Protein 9DOC (pdb70)

Organism: Homo sapiens (NCBI:txid9606)

Solvent-accessible surface area: 12703 Å² total; per-residue (Å²): 177,193,128,108,97,33,172,5,41,74,104,1,102,53,10,0,24,20,4,51,121,105,26,0,29,80,0,3,82,42,0,52,129,85,66,105,34,45,120,26,98,76,85,20,5,92,30,59,0,113,34,1,51,153,37,74,56,96,44,0,116,163,103,12,116,153,2,0,66,54,0,48,71,6,2,59,70,0,52,87,65,107,50,101,70,13,1,0,0,0,0,0,0,33,0,39,70,0,40,150,28,17,89,66,0,10,61,9,0,46,84,0,6,95,46,3,40,4,116,28,7,80,0,0,0,0,4,0,5,57,131,22,59,56,48,8,84,36,19,34,71,146,52,123,16,60,112,2,22,101,44,0,131,135,24,86,30,96,35,80,11,72,0,31,65,0,0,59,33,0,6,102,25,0,110,114,42,36,6,134,143,26,42,4,3,0,0,0,0,0,2,2,85,24,91,73,120,7,34,48,101,0,34,137,24,0,109,77,0,72,76,33,43,5,10,0,0,0,0,1,0,79,125,51,78,78,59,11,0,64,118,0,1,58,40,58,123,22,15,30,54,13,90,30,36,161,102,6,21,72,26,0,23,85,32,0,32,89,72,118

Structure (mmCIF, N/CA/C/O backbone):
data_9DOC
#
_entry.id   9DOC
#
_cell.length_a   101.428
_cell.length_b   101.428
_cell.length_c   49.239
_cell.angle_alpha   90.000
_cell.angle_beta   90.000
_cell.angle_gamma   120.000
#
_symmetry.space_group_name_H-M   'P 65'
#
loop_
_entity.id
_entity.type
_entity.pdbx_description
1 polymer 'Transcription factor ETV6,Capillary morphogenesis gene 2 protein'
2 non-polymer GLYCEROL
3 non-polymer 'PHOSPHATE ION'
4 non-polymer 'MAGNESIUM ION'
5 non-polymer 'SODIUM ION'
6 water water
#
loop_
_atom_site.group_PDB
_atom_site.id
_atom_site.type_symbol
_atom_site.label_atom_id
_atom_site.label_alt_id
_atom_site.label_comp_id
_atom_site.label_asym_id
_atom_site.label_entity_id
_atom_site.label_seq_id
_atom_site.pdbx_PDB_ins_code
_atom_site.Cartn_x
_atom_site.Cartn_y
_atom_site.Cartn_z
_atom_site.occupancy
_atom_site.B_iso_or_equiv
_atom_site.auth_seq_id
_atom_site.auth_comp_id
_atom_site.auth_asym_id
_atom_site.auth_atom_id
_atom_site.pdbx_PDB_model_num
ATOM 1 N N . HIS A 1 9 ? 5.52800 -17.94100 -2.74600 1.000 71.80039 9 HIS A N 1
ATOM 2 C CA . HIS A 1 9 ? 5.46500 -19.39000 -2.87500 1.000 74.04628 9 HIS A CA 1
ATOM 3 C C . HIS A 1 9 ? 6.84900 -20.00300 -3.01500 1.000 75.84735 9 HIS A C 1
ATOM 4 O O . HIS A 1 9 ? 7.76300 -19.36000 -3.52700 1.000 77.52492 9 HIS A O 1
ATOM 11 N N . HIS A 1 10 ? 7.00400 -21.24300 -2.56600 1.000 73.07070 10 HIS A N 1
ATOM 12 C CA . HIS A 1 10 ? 8.28700 -21.93000 -2.64300 1.000 71.20844 10 HIS A CA 1
ATOM 13 C C . HIS A 1 10 ? 8.14900 -23.24900 -3.39400 1.000 57.45218 10 HIS A C 1
ATOM 14 O O . HIS A 1 10 ? 8.70000 -24.27700 -2.99100 1.000 51.83894 10 HIS A O 1
ATOM 26 N N . HIS A 1 11 ? 7.40900 -23.22800 -4.50200 1.000 43.70648 11 HIS A N 1
ATOM 27 C CA . HIS A 1 11 ? 7.16200 -24.44800 -5.28100 1.000 40.23434 11 HIS A CA 1
ATOM 28 C C . HIS A 1 11 ? 7.76900 -24.38900 -6.67500 1.000 39.03918 11 HIS A C 1
ATOM 29 O O . HIS A 1 11 ? 7.39700 -25.17500 -7.54200 1.000 34.12458 11 HIS A O 1
ATOM 38 N N . HIS A 1 12 ? 8.69800 -23.46800 -6.89500 1.000 32.58231 12 HIS A N 1
ATOM 39 C CA . HIS A 1 12 ? 9.34200 -23.32300 -8.19100 1.000 31.23588 12 HIS A CA 1
ATOM 40 C C . HIS A 1 12 ? 10.57000 -24.22000 -8.26900 1.000 31.48597 12 HIS A C 1
ATOM 41 O O . HIS A 1 12 ? 11.31300 -24.36600 -7.29400 1.000 34.82446 12 HIS A O 1
ATOM 50 N N . SER A 1 13 ? 10.77500 -24.82700 -9.44700 1.000 29.67620 13 SER A N 1
ATOM 51 C CA . SER A 1 13 ? 11.90000 -25.73500 -9.69200 1.000 31.63474 13 SER A CA 1
ATOM 52 C C . SER A 1 13 ? 12.42700 -25.42400 -11.09400 1.000 29.09738 13 SER A C 1
ATOM 53 O O . SER A 1 13 ? 12.05700 -26.06700 -12.08000 1.000 34.23605 13 SER A O 1
ATOM 61 N N . ILE A 1 14 ? 13.29400 -24.42100 -11.18000 1.000 28.02882 14 ILE A N 1
ATOM 62 C CA . ILE A 1 14 ? 13.89200 -23.99800 -12.44000 1.000 27.08953 14 ILE A CA 1
ATOM 63 C C . ILE A 1 14 ? 15.32700 -24.50600 -12.46100 1.000 31.67589 14 ILE A C 1
ATOM 64 O O . ILE A 1 14 ? 16.19700 -23.96800 -11.76700 1.000 32.00431 14 ILE A O 1
ATOM 80 N N . ARG A 1 15 ? 15.58000 -25.54200 -13.25700 1.000 28.59378 15 ARG A N 1
ATOM 81 C CA . ARG A 1 15 ? 16.92200 -26.08300 -13.44400 1.000 26.18014 15 ARG A CA 1
ATOM 82 C C . ARG A 1 15 ? 17.27700 -25.98300 -14.92000 1.000 25.50410 15 ARG A C 1
ATOM 83 O O . ARG A 1 15 ? 16.76000 -26.74600 -15.74300 1.000 25.65745 15 ARG A O 1
ATOM 104 N N . LEU A 1 16 ? 18.17100 -25.06300 -15.24900 1.000 21.87770 16 LEU A N 1
ATOM 105 C CA . LEU A 1 16 ? 18.56400 -24.86700 -16.62800 1.000 18.78661 16 LEU A CA 1
ATOM 106 C C . LEU A 1 16 ? 19.56000 -25.93300 -17.05600 1.000 22.00575 16 LEU A C 1
ATOM 107 O O . LEU A 1 16 ? 20.21900 -26.54900 -16.22000 1.000 21.99627 16 LEU A O 1
ATOM 123 N N . PRO A 1 17 ? 19.69800 -26.15400 -18.36100 1.000 20.07518 17 PRO A N 1
ATOM 124 C CA . PRO A 1 17 ? 20.81700 -26.96800 -18.84800 1.000 23.36017 17 PRO A CA 1
ATOM 125 C C . PRO A 1 17 ? 22.12400 -26.44700 -18.27100 1.000 22.50069 17 PRO A C 1
ATOM 126 O O . PRO A 1 17 ? 22.30800 -25.24100 -18.09500 1.000 20.40581 17 PRO A O 1
ATOM 137 N N . ALA A 1 18 ? 23.03900 -27.37000 -17.97200 1.000 23.13140 18 ALA A N 1
ATOM 138 C CA . ALA A 1 18 ? 24.24400 -27.00100 -17.23800 1.000 25.00085 18 ALA A CA 1
ATOM 139 C C . ALA A 1 18 ? 24.98200 -25.85100 -17.90900 1.000 26.17575 18 ALA A C 1
ATOM 140 O O . ALA A 1 18 ? 25.47200 -24.94000 -17.23100 1.000 27.26794 18 ALA A O 1
ATOM 147 N N . HIS A 1 19 ? 25.05500 -25.85400 -19.24000 1.000 22.41672 19 HIS A N 1
ATOM 148 C CA . HIS A 1 19 ? 25.83900 -24.83400 -19.92700 1.000 22.66361 19 HIS A CA 1
ATOM 149 C C . HIS A 1 19 ? 25.15600 -23.47400 -19.95800 1.000 22.63027 19 HIS A C 1
ATOM 150 O O . HIS A 1 19 ? 25.76900 -22.50600 -20.42100 1.000 23.48051 19 HIS A O 1
ATOM 164 N N . LEU A 1 20 ? 23.92000 -23.37100 -19.47300 1.000 19.98857 20 LEU A N 1
ATOM 165 C CA . LEU A 1 20 ? 23.21200 -22.09900 -19.41000 1.000 19.64598 20 LEU A CA 1
ATOM 166 C C . LEU A 1 20 ? 23.09500 -21.56200 -17.98800 1.000 20.74966 20 LEU A C 1
ATOM 167 O O . LEU A 1 20 ? 22.37500 -20.58400 -17.76400 1.000 19.79697 20 LEU A O 1
ATOM 183 N N . ARG A 1 21 ? 23.79700 -22.15700 -17.02600 1.000 21.63806 21 ARG A N 1
ATOM 184 C CA . ARG A 1 21 ? 23.66300 -21.75100 -15.63200 1.000 24.72690 21 ARG A CA 1
ATOM 185 C C . ARG A 1 21 ? 24.52200 -20.55000 -15.26300 1.000 25.05091 21 ARG A C 1
ATOM 186 O O . ARG A 1 21 ? 24.38000 -20.02900 -14.15200 1.000 29.97950 21 ARG A O 1
ATOM 207 N N A LEU A 1 22 ? 25.35800 -20.08800 -16.18400 0.495 21.68488 22 LEU A N 1
ATOM 208 N N B LEU A 1 22 ? 25.36700 -20.09400 -16.17900 0.505 21.71418 22 LEU A N 1
ATOM 209 C CA A LEU A 1 22 ? 26.12900 -18.88000 -15.92600 0.495 22.83389 22 LEU A CA 1
ATOM 210 C CA B LEU A 1 22 ? 26.12600 -18.87300 -15.92700 0.505 22.83713 22 LEU A CA 1
ATOM 211 C C A LEU A 1 22 ? 25.18600 -17.68800 -15.89400 0.495 20.09968 22 LEU A C 1
ATOM 212 C C B LEU A 1 22 ? 25.17600 -17.68700 -15.88300 0.505 20.21902 22 LEU A C 1
ATOM 213 O O A LEU A 1 22 ? 24.13400 -17.70900 -16.53000 0.495 19.71177 22 LEU A O 1
ATOM 214 O O B LEU A 1 22 ? 24.11200 -17.71500 -16.49600 0.505 19.59167 22 LEU A O 1
ATOM 227 N N . GLN A 1 23 ? 25.58100 -16.62700 -15.20300 1.000 19.14314 23 GLN A N 1
ATOM 228 C CA . GLN A 1 23 ? 24.71800 -15.46400 -15.08400 1.000 18.31581 23 GLN A CA 1
ATOM 229 C C . GLN A 1 23 ? 24.38600 -14.93800 -16.47800 1.000 17.39444 23 GLN A C 1
ATOM 230 O O . GLN A 1 23 ? 25.26000 -14.90400 -17.35300 1.000 17.44213 23 GLN A O 1
ATOM 244 N N . PRO A 1 24 ? 23.13600 -14.53700 -16.72900 1.000 16.66056 24 PRO A N 1
ATOM 245 C CA . PRO A 1 24 ? 22.75200 -14.16600 -18.10100 1.000 15.80985 24 PRO A CA 1
ATOM 246 C C . PRO A 1 24 ? 23.56900 -13.05100 -18.73500 1.000 15.39239 24 PRO A C 1
ATOM 247 O O . PRO A 1 24 ? 23.59700 -12.97900 -19.96900 1.000 15.67672 24 PRO A O 1
ATOM 258 N N . ILE A 1 25 ? 24.22900 -12.18200 -17.96300 1.000 16.56417 25 ILE A N 1
ATOM 259 C CA . ILE A 1 25 ? 25.06500 -11.16200 -18.59100 1.000 17.79879 25 ILE A CA 1
ATOM 260 C C . ILE A 1 25 ? 26.15500 -11.79000 -19.44900 1.000 17.90459 25 ILE A C 1
ATOM 261 O O . ILE A 1 25 ? 26.67900 -11.13700 -20.35800 1.000 19.21526 25 ILE A O 1
ATOM 268 N N . TYR A 1 26 ? 26.52400 -13.04100 -19.17500 1.000 17.38992 26 TYR A N 1
ATOM 269 C CA . TYR A 1 26 ? 27.54900 -13.73200 -19.94400 1.000 17.54933 26 TYR A CA 1
ATOM 270 C C . TYR A 1 26 ? 26.98300 -14.52700 -21.11500 1.000 18.39731 26 TYR A C 1
ATOM 271 O O . TYR A 1 26 ? 27.76300 -15.08700 -21.89100 1.000 19.38273 26 TYR A O 1
ATOM 289 N N . TRP A 1 27 ? 25.66100 -14.58000 -21.27400 1.000 16.02606 27 TRP A N 1
ATOM 290 C CA . TRP A 1 27 ? 25.07000 -15.36900 -22.34500 1.000 15.44787 27 TRP A CA 1
ATOM 291 C C . TRP A 1 27 ? 25.38200 -14.75800 -23.70500 1.000 15.86055 27 TRP A C 1
ATOM 292 O O . TRP A 1 27 ? 25.19800 -13.55500 -23.91500 1.000 15.43060 27 TRP A O 1
ATOM 313 N N . SER A 1 28 ? 25.81400 -15.59600 -24.64000 1.000 16.10185 28 SER A N 1
ATOM 314 C CA . SER A 1 28 ? 25.90900 -15.20100 -26.03200 1.000 16.44704 28 SER A CA 1
ATOM 315 C C . SER A 1 28 ? 24.51700 -15.16200 -26.66200 1.000 16.23437 28 SER A C 1
ATOM 316 O O . SER A 1 28 ? 23.51700 -15.58200 -26.07100 1.000 15.28014 28 SER A O 1
ATOM 324 N N . ARG A 1 29 ? 24.46500 -14.66900 -27.90000 1.000 16.52585 29 ARG A N 1
ATOM 325 C CA . ARG A 1 29 ? 23.21500 -14.70100 -28.65000 1.000 16.56863 29 ARG A CA 1
ATOM 326 C C . ARG A 1 29 ? 22.73700 -16.13400 -28.85300 1.000 15.88165 29 ARG A C 1
ATOM 327 O O . ARG A 1 29 ? 21.53400 -16.41300 -28.76800 1.000 16.12868 29 ARG A O 1
ATOM 348 N N . ASP A 1 30 ? 23.66400 -17.06300 -29.10400 1.000 16.44012 30 ASP A N 1
ATOM 349 C CA . ASP A 1 30 ? 23.28400 -18.46700 -29.23100 1.000 17.03020 30 ASP A CA 1
ATOM 350 C C . ASP A 1 30 ? 22.75400 -19.01600 -27.91100 1.000 16.60572 30 ASP A C 1
ATOM 351 O O . ASP A 1 30 ? 21.80100 -19.80500 -27.90200 1.000 17.35833 30 ASP A O 1
ATOM 360 N N . ASP A 1 31 ? 23.35400 -18.61100 -26.78600 1.000 16.53404 31 ASP A N 1
ATOM 361 C CA . ASP A 1 31 ? 22.84600 -19.04200 -25.48800 1.000 15.89754 31 ASP A CA 1
ATOM 362 C C . ASP A 1 31 ? 21.41000 -18.57700 -25.28000 1.000 15.57047 31 ASP A C 1
ATOM 363 O O . ASP A 1 31 ? 20.57800 -19.32100 -24.74900 1.000 15.43082 31 ASP A O 1
ATOM 372 N N . VAL A 1 32 ? 21.10800 -17.33300 -25.66400 1.000 14.30956 32 VAL A N 1
ATOM 373 C CA . VAL A 1 32 ? 19.74400 -16.82500 -25.53800 1.000 14.78995 32 VAL A CA 1
ATOM 374 C C . VAL A 1 32 ? 18.78000 -17.70000 -26.33000 1.000 13.31136 32 VAL A C 1
ATOM 375 O O . VAL A 1 32 ? 17.70100 -18.06100 -25.84800 1.000 14.77867 32 VAL A O 1
ATOM 388 N N . ALA A 1 33 ? 19.15300 -18.04500 -27.56300 1.000 14.82502 33 ALA A N 1
ATOM 389 C CA . ALA A 1 33 ? 18.29600 -18.88500 -28.39500 1.000 16.64747 33 ALA A CA 1
ATOM 390 C C . ALA A 1 33 ? 18.09500 -20.26600 -27.78000 1.000 15.69701 33 ALA A C 1
ATOM 391 O O . ALA A 1 33 ? 16.99400 -20.82800 -27.84300 1.000 16.50896 33 ALA A O 1
ATOM 398 N N A GLN A 1 34 ? 19.15000 -20.83200 -27.18800 0.491 16.42195 34 GLN A N 1
ATOM 399 N N B GLN A 1 34 ? 19.14300 -20.81800 -27.17700 0.509 16.51123 34 GLN A N 1
ATOM 400 C CA A GLN A 1 34 ? 19.02800 -22.14000 -26.55300 0.491 16.50073 34 GLN A CA 1
ATOM 401 C CA B GLN A 1 34 ? 19.02700 -22.12700 -26.54300 0.509 16.54016 34 GLN A CA 1
ATOM 402 C C A GLN A 1 34 ? 18.16200 -22.06500 -25.30300 0.491 16.09880 34 GLN A C 1
ATOM 403 C C B GLN A 1 34 ? 18.12800 -22.03800 -25.32500 0.509 16.09655 34 GLN A C 1
ATOM 404 O O A GLN A 1 34 ? 17.41900 -23.00500 -24.99500 0.491 16.80442 34 GLN A O 1
ATOM 405 O O B GLN A 1 34 ? 17.44400 -23.00100 -24.99100 0.509 16.81220 34 GLN A O 1
ATOM 420 N N . TRP A 1 35 ? 18.25700 -20.96000 -24.56300 1.000 14.61366 35 TRP A N 1
ATOM 421 C CA . TRP A 1 35 ? 17.37800 -20.75500 -23.41900 1.000 14.77037 35 TRP A CA 1
ATOM 422 C C . TRP A 1 35 ? 15.91900 -20.77000 -23.85100 1.000 14.99877 35 TRP A C 1
ATOM 423 O O . TRP A 1 35 ? 15.07600 -21.40200 -23.20000 1.000 15.23511 35 TRP A O 1
ATOM 444 N N . LEU A 1 36 ? 15.60500 -20.09600 -24.96200 1.000 15.18479 36 LEU A N 1
ATOM 445 C CA . LEU A 1 36 ? 14.23500 -20.08500 -25.46500 1.000 15.75907 36 LEU A CA 1
ATOM 446 C C . LEU A 1 36 ? 13.76200 -21.48900 -25.81700 1.000 16.99605 36 LEU A C 1
ATOM 447 O O . LEU A 1 36 ? 12.63100 -21.87500 -25.49100 1.000 17.17107 36 LEU A O 1
ATOM 463 N N . LYS A 1 37 ? 14.60200 -22.26000 -26.51200 1.000 17.47186 37 LYS A N 1
ATOM 464 C CA A LYS A 1 37 ? 14.22000 -23.62200 -26.87400 0.491 19.50034 37 LYS A CA 1
ATOM 465 C CA B LYS A 1 37 ? 14.22000 -23.62100 -26.87400 0.509 19.50518 37 LYS A CA 1
ATOM 466 C C . LYS A 1 37 ? 13.96800 -24.46500 -25.63200 1.000 18.79918 37 LYS A C 1
ATOM 467 O O . LYS A 1 37 ? 12.99500 -25.22600 -25.57400 1.000 18.92890 37 LYS A O 1
ATOM 474 N N . TRP A 1 38 ? 14.84000 -24.34900 -24.63200 1.000 17.13514 38 TRP A N 1
ATOM 475 C CA . TRP A 1 38 ? 14.63300 -25.07100 -23.38400 1.000 17.07343 38 TRP A CA 1
ATOM 476 C C . TRP A 1 38 ? 13.32300 -24.65600 -22.72600 1.000 16.02337 38 TRP A C 1
ATOM 477 O O . TRP A 1 38 ? 12.54900 -25.50700 -22.27000 1.000 17.16855 38 TRP A O 1
ATOM 498 N N . ALA A 1 39 ? 13.05100 -23.35100 -22.68500 1.000 16.38611 39 ALA A N 1
ATOM 499 C CA . ALA A 1 39 ? 11.85000 -22.86000 -22.01900 1.000 15.37626 39 ALA A CA 1
ATOM 500 C C . ALA A 1 39 ? 10.58600 -23.34300 -22.71600 1.000 15.94875 39 ALA A C 1
ATOM 501 O O . ALA A 1 39 ? 9.60400 -23.70000 -22.05600 1.000 15.56161 39 ALA A O 1
ATOM 508 N N . GLU A 1 40 ? 10.58500 -23.34600 -24.05000 1.000 16.25038 40 GLU A N 1
ATOM 509 C CA . GLU A 1 40 ? 9.41100 -23.80600 -24.78400 1.000 17.75146 40 GLU A CA 1
ATOM 510 C C . GLU A 1 40 ? 9.03200 -25.22100 -24.36600 1.000 18.57922 40 GLU A C 1
ATOM 511 O O . GLU A 1 40 ? 7.85100 -25.52100 -24.14900 1.000 18.68237 40 GLU A O 1
ATOM 523 N N . ASN A 1 41 ? 10.02200 -26.10600 -24.25000 1.000 18.99372 41 ASN A N 1
ATOM 524 C CA . ASN A 1 41 ? 9.74400 -27.48700 -23.87200 1.000 19.65724 41 ASN A CA 1
ATOM 525 C C . ASN A 1 41 ? 9.41700 -27.60000 -22.38800 1.000 19.60042 41 ASN A C 1
ATOM 526 O O . ASN A 1 41 ? 8.48900 -28.32100 -22.00400 1.000 22.54886 41 ASN A O 1
ATOM 537 N N . GLU A 1 42 ? 10.16400 -26.89300 -21.54000 1.000 18.30625 42 GLU A N 1
ATOM 538 C CA . GLU A 1 42 ? 9.96200 -26.99700 -20.09800 1.000 18.10996 42 GLU A CA 1
ATOM 539 C C . GLU A 1 42 ? 8.57100 -26.52800 -19.69500 1.000 18.14249 42 GLU A C 1
ATOM 540 O O . GLU A 1 42 ? 7.95700 -27.09200 -18.78300 1.000 19.07829 42 GLU A O 1
ATOM 552 N N . PHE A 1 43 ? 8.05800 -25.49900 -20.36500 1.000 17.14949 43 PHE A N 1
ATOM 553 C CA . PHE A 1 43 ? 6.83700 -24.82300 -19.94800 1.000 16.75527 43 PHE A CA 1
ATOM 554 C C . PHE A 1 43 ? 5.67600 -25.06100 -20.90300 1.000 18.25946 43 PHE A C 1
ATOM 555 O O . PHE A 1 43 ? 4.61400 -24.45100 -20.73800 1.000 18.63102 43 PHE A O 1
ATOM 572 N N . SER A 1 44 ? 5.84200 -25.95600 -21.87500 1.000 18.56854 44 SER A N 1
ATOM 573 C CA . SER A 1 44 ? 4.77000 -26.32200 -22.79900 1.000 19.78250 44 SER A CA 1
ATOM 574 C C . SER A 1 44 ? 4.23700 -25.09600 -23.53400 1.000 19.25391 44 SER A C 1
ATOM 575 O O . SER A 1 44 ? 3.03200 -24.95100 -23.74900 1.000 20.24240 44 SER A O 1
ATOM 583 N N . LEU A 1 45 ? 5.14500 -24.20600 -23.92000 1.000 17.90717 45 LEU A N 1
ATOM 584 C CA . LEU A 1 45 ? 4.75800 -22.97600 -24.58600 1.000 18.36209 45 LEU A CA 1
ATOM 585 C C . LEU A 1 45 ? 4.49500 -23.23100 -26.06500 1.000 20.39943 45 LEU A C 1
ATOM 586 O O . LEU A 1 45 ? 4.91200 -24.24300 -26.63500 1.000 22.54666 45 LEU A O 1
ATOM 602 N N . SER A 1 46 ? 3.78500 -22.29600 -26.69000 1.000 21.54057 46 SER A N 1
ATOM 603 C CA . SER A 1 46 ? 3.62700 -22.34300 -28.13000 1.000 23.67264 46 SER A CA 1
ATOM 604 C C . SER A 1 46 ? 4.98200 -22.09300 -28.78800 1.000 20.20772 46 SER A C 1
ATOM 605 O O . SER A 1 46 ? 5.90900 -21.59100 -28.14900 1.000 20.90202 46 SER A O 1
ATOM 613 N N . PRO A 1 47 ? 5.12800 -22.45000 -30.06200 1.000 22.43836 47 PRO A N 1
ATOM 614 C CA . PRO A 1 47 ? 6.44600 -22.35800 -30.70400 1.000 22.68403 47 PRO A CA 1
ATOM 615 C C . PRO A 1 47 ? 7.03700 -20.95800 -30.61100 1.000 21.29008 47 PRO A C 1
ATOM 616 O O . PRO A 1 47 ? 6.38000 -19.96300 -30.92000 1.000 24.86850 47 PRO A O 1
ATOM 627 N N . ILE A 1 48 ? 8.29300 -20.89400 -30.17700 1.000 21.05381 48 ILE A N 1
ATOM 628 C CA . ILE A 1 48 ? 9.03800 -19.64400 -30.08700 1.000 19.90533 48 ILE A CA 1
ATOM 629 C C . ILE A 1 48 ? 9.97500 -19.57900 -31.28500 1.000 23.50699 48 ILE A C 1
ATOM 630 O O . ILE A 1 48 ? 10.83900 -20.44900 -31.45400 1.000 23.44668 48 ILE A O 1
ATOM 646 N N . ASP A 1 49 ? 9.81200 -18.55700 -32.11900 1.000 22.20414 49 ASP A N 1
ATOM 647 C CA . ASP A 1 49 ? 10.71300 -18.38300 -33.24900 1.000 24.61914 49 ASP A CA 1
ATOM 648 C C . ASP A 1 49 ? 12.13000 -18.14800 -32.74100 1.000 23.15207 49 ASP A C 1
ATOM 649 O O . ASP A 1 49 ? 12.34600 -17.41900 -31.76900 1.000 21.15140 49 ASP A O 1
ATOM 658 N N . SER A 1 50 ? 13.10200 -18.78200 -33.40100 1.000 29.25347 50 SER A N 1
ATOM 659 C CA . SER A 1 50 ? 14.47900 -18.73000 -32.92300 1.000 28.73845 50 SER A CA 1
ATOM 660 C C . SER A 1 50 ? 15.05700 -17.32200 -32.95900 1.000 28.52554 50 SER A C 1
ATOM 661 O O . SER A 1 50 ? 16.04900 -17.05600 -32.27200 1.000 32.50846 50 SER A O 1
ATOM 669 N N . ASN A 1 51 ? 14.46900 -16.41900 -33.74300 1.000 25.76745 51 ASN A N 1
ATOM 670 C CA . ASN A 1 51 ? 14.93800 -15.04300 -33.84900 1.000 29.43571 51 ASN A CA 1
ATOM 671 C C . ASN A 1 51 ? 14.07800 -14.07200 -33.04600 1.000 25.17435 51 ASN A C 1
ATOM 672 O O . ASN A 1 51 ? 14.05100 -12.87200 -33.34800 1.000 25.50504 51 ASN A O 1
ATOM 683 N N . THR A 1 52 ? 13.38500 -14.56400 -32.01800 1.000 20.35422 52 THR A N 1
ATOM 684 C CA . THR A 1 52 ? 12.54400 -13.68600 -31.21100 1.000 18.63491 52 THR A CA 1
ATOM 685 C C . THR A 1 52 ? 13.37300 -12.64900 -30.46100 1.000 17.28234 52 THR A C 1
ATOM 686 O O . THR A 1 52 ? 12.90800 -11.52100 -30.25900 1.000 17.87579 52 THR A O 1
ATOM 697 N N . PHE A 1 53 ? 14.59100 -13.00700 -30.04000 1.000 17.24112 53 PHE A N 1
ATOM 698 C CA . PHE A 1 53 ? 15.49500 -12.10300 -29.32200 1.000 15.81666 53 PHE A CA 1
ATOM 699 C C . PHE A 1 53 ? 16.87700 -12.20200 -29.97500 1.000 16.32186 53 PHE A C 1
ATOM 700 O O . PHE A 1 53 ? 17.75400 -12.91300 -29.47800 1.000 17.44983 53 PHE A O 1
ATOM 717 N N . GLU A 1 54 ? 17.07900 -11.48200 -31.08100 1.000 16.08554 54 GLU A N 1
ATOM 718 C CA . GLU A 1 54 ? 18.35000 -11.52400 -31.81000 1.000 17.17980 54 GLU A CA 1
ATOM 719 C C . GLU A 1 54 ? 19.35000 -10.59900 -31.12000 1.000 16.34046 54 GLU A C 1
ATOM 720 O O . GLU A 1 54 ? 19.62200 -9.47800 -31.55900 1.000 17.19849 54 GLU A O 1
ATOM 732 N N . MET A 1 55 ? 19.91500 -11.08900 -30.01900 1.000 15.54686 55 MET A N 1
ATOM 733 C CA . MET A 1 55 ? 20.79000 -10.28000 -29.17900 1.000 14.41102 55 MET A CA 1
ATOM 734 C C . MET A 1 55 ? 21.42300 -11.19100 -28.13600 1.000 14.25884 55 MET A C 1
ATOM 735 O O . MET A 1 55 ? 20.97600 -12.32000 -27.91800 1.000 15.41671 55 MET A O 1
ATOM 749 N N . ASN A 1 56 ? 22.46200 -10.67800 -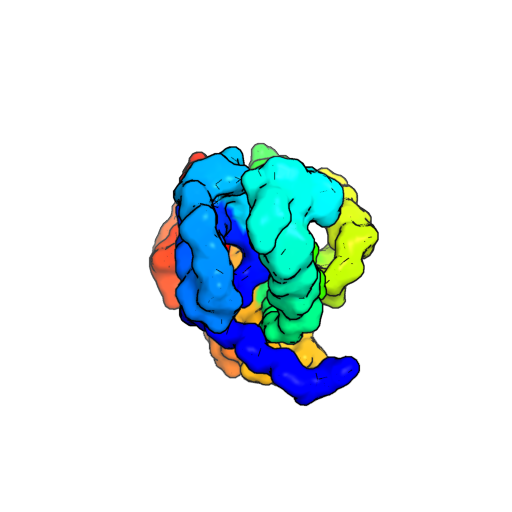27.47900 1.000 14.83960 56 ASN A N 1
ATOM 750 C CA . ASN A 1 56 ? 23.12100 -11.41500 -26.41200 1.000 15.83000 56 ASN A CA 1
ATOM 751 C C . ASN A 1 56 ? 22.44200 -11.12900 -25.06900 1.000 14.49495 56 ASN A C 1
ATOM 752 O O . ASN A 1 56 ? 21.45600 -10.39200 -24.97900 1.000 14.75245 56 ASN A O 1
ATOM 763 N N . GLY A 1 57 ? 22.97200 -11.73900 -24.00700 1.000 15.03541 57 GLY A N 1
ATOM 764 C CA . GLY A 1 57 ? 22.33800 -11.63000 -22.70400 1.000 14.84679 57 GLY A CA 1
ATOM 765 C C . GLY A 1 57 ? 22.37800 -10.22500 -22.13600 1.000 15.78593 57 GLY A C 1
ATOM 766 O O . GLY A 1 57 ? 21.42100 -9.78300 -21.49200 1.000 15.76674 57 GLY A O 1
ATOM 770 N N . LYS A 1 58 ? 23.48200 -9.50700 -22.35200 1.000 15.10432 58 LYS A N 1
ATOM 771 C CA . LYS A 1 58 ? 23.55400 -8.12200 -21.89700 1.000 16.67891 58 LYS A CA 1
ATOM 772 C C . LYS A 1 58 ? 22.41200 -7.29900 -22.47300 1.000 16.87066 58 LYS A C 1
ATOM 773 O O . LYS A 1 58 ? 21.81600 -6.46800 -21.77700 1.000 17.43160 58 LYS A O 1
ATOM 792 N N . ALA A 1 59 ? 22.10400 -7.51000 -23.75200 1.000 14.79185 59 ALA A N 1
ATOM 793 C CA . ALA A 1 59 ? 21.00200 -6.79600 -24.38400 1.000 15.11601 59 ALA A CA 1
ATOM 794 C C . ALA A 1 59 ? 19.65900 -7.27400 -23.85300 1.000 15.74940 59 ALA A C 1
ATOM 795 O O . ALA A 1 59 ? 18.75700 -6.46400 -23.60100 1.000 15.09469 59 ALA A O 1
ATOM 802 N N . LEU A 1 60 ? 19.49700 -8.59000 -23.71800 1.000 14.56782 60 LEU A N 1
ATOM 803 C CA . LEU A 1 60 ? 18.25700 -9.14300 -23.18900 1.000 14.02173 60 LEU A CA 1
ATOM 804 C C . LEU A 1 60 ? 17.89800 -8.50000 -21.85700 1.000 15.58491 60 LEU A C 1
ATOM 805 O O . LEU A 1 60 ? 16.72100 -8.22900 -21.58300 1.000 14.91175 60 LEU A O 1
ATOM 821 N N . LEU A 1 61 ? 18.90400 -8.23300 -21.02200 1.000 14.21699 61 LEU A N 1
ATOM 822 C CA . LEU A 1 61 ? 18.68800 -7.67900 -19.69300 1.000 14.11966 61 LEU A CA 1
ATOM 823 C C . LEU A 1 61 ? 18.33000 -6.20200 -19.71400 1.000 16.18960 61 LEU A C 1
ATOM 824 O O . LEU A 1 61 ? 17.96400 -5.66300 -18.66500 1.000 17.65876 61 LEU A O 1
ATOM 840 N N . LEU A 1 62 ? 18.42700 -5.53700 -20.86500 1.000 15.17362 62 LEU A N 1
ATOM 841 C CA . LEU A 1 62 ? 17.97100 -4.16000 -20.98400 1.000 16.16695 62 LEU A CA 1
ATOM 842 C C . LEU A 1 62 ? 16.50900 -4.04800 -21.39100 1.000 15.32961 62 LEU A C 1
ATOM 843 O O . LEU A 1 62 ? 15.91100 -2.98500 -21.20400 1.000 16.25694 62 LEU A O 1
ATOM 859 N N . LEU A 1 63 ? 15.92700 -5.10200 -21.94900 1.000 14.55570 63 LEU A N 1
ATOM 860 C CA . LEU A 1 63 ? 14.54000 -5.04100 -22.37900 1.000 14.70786 63 LEU A CA 1
ATOM 861 C C . LEU A 1 63 ? 13.60100 -4.94500 -21.18000 1.000 16.27911 63 LEU A C 1
ATOM 862 O O . LEU A 1 63 ? 13.89700 -5.43100 -20.08500 1.000 15.97503 63 LEU A O 1
ATOM 878 N N . THR A 1 64 ? 12.45300 -4.31600 -21.39700 1.000 14.36047 64 THR A N 1
ATOM 879 C CA . THR A 1 64 ? 11.41100 -4.26500 -20.38800 1.000 14.22212 64 THR A CA 1
ATOM 880 C C . THR A 1 64 ? 10.47100 -5.45500 -20.55700 1.000 12.88531 64 THR A C 1
ATOM 881 O O . THR A 1 64 ? 10.49300 -6.16400 -21.56500 1.000 13.01280 64 THR A O 1
ATOM 892 N N . LYS A 1 65 ? 9.60500 -5.64800 -19.56100 1.000 14.09554 65 LYS A N 1
ATOM 893 C CA . LYS A 1 65 ? 8.60600 -6.70100 -19.68100 1.000 13.49580 65 LYS A CA 1
ATOM 894 C C . LYS A 1 65 ? 7.65700 -6.42000 -20.84200 1.000 15.18111 65 LYS A C 1
ATOM 895 O O . LYS A 1 65 ? 7.24900 -7.34300 -21.55600 1.000 14.72666 65 LYS A O 1
ATOM 914 N N . GLU A 1 66 ? 7.31100 -5.14900 -21.06000 1.000 15.07366 66 GLU A N 1
ATOM 915 C CA . GLU A 1 66 ? 6.50600 -4.79200 -22.22400 1.000 16.00878 66 GLU A CA 1
ATOM 916 C C . GLU A 1 66 ? 7.18700 -5.22600 -23.51400 1.000 14.83994 66 GLU A C 1
ATOM 917 O O . GLU A 1 66 ? 6.52900 -5.72100 -24.43500 1.000 15.84923 66 GLU A O 1
ATOM 929 N N . ASP A 1 67 ? 8.50900 -5.05600 -23.59600 1.000 14.46960 67 ASP A N 1
ATOM 930 C CA . ASP A 1 67 ? 9.23600 -5.48000 -24.78600 1.000 14.80593 67 ASP A CA 1
ATOM 931 C C . ASP A 1 67 ? 9.11100 -6.98200 -24.99100 1.000 14.10326 67 ASP A C 1
ATOM 932 O O . ASP A 1 67 ? 8.94200 -7.45100 -26.12400 1.000 14.50121 67 ASP A O 1
ATOM 941 N N . PHE A 1 68 ? 9.21100 -7.75300 -23.90500 1.000 13.83923 68 PHE A N 1
ATOM 942 C CA . PHE A 1 68 ? 9.03400 -9.19900 -23.99800 1.000 13.28685 68 PHE A CA 1
ATOM 943 C C . PHE A 1 68 ? 7.64400 -9.54300 -24.52100 1.000 14.10567 68 PHE A C 1
ATOM 944 O O . PHE A 1 68 ? 7.49600 -10.42300 -25.37700 1.000 14.82951 68 PHE A O 1
ATOM 961 N N . ARG A 1 69 ? 6.61100 -8.86600 -24.00900 1.000 14.16320 69 ARG A N 1
ATOM 962 C CA . ARG A 1 69 ? 5.24700 -9.14400 -24.44800 1.000 14.12965 69 ARG A CA 1
ATOM 963 C C . ARG A 1 69 ? 5.05900 -8.81000 -25.92300 1.000 16.04338 69 ARG A C 1
ATOM 964 O O . ARG A 1 69 ? 4.36800 -9.53300 -26.64900 1.000 16.99374 69 ARG A O 1
ATOM 985 N N . TYR A 1 70 ? 5.64200 -7.70200 -26.38300 1.000 15.81642 70 TYR A N 1
ATOM 986 C CA . TYR A 1 70 ? 5.53200 -7.35100 -27.79500 1.000 17.14571 70 TYR A CA 1
ATOM 987 C C . TYR A 1 70 ? 6.25300 -8.36600 -28.67100 1.000 17.07743 70 TYR A C 1
ATOM 988 O O . TYR A 1 70 ? 5.75700 -8.73800 -29.74100 1.000 18.93961 70 TYR A O 1
ATOM 999 N N . ARG A 1 71 ? 7.42800 -8.82100 -28.23600 1.000 15.39741 71 ARG A N 1
ATOM 1000 C CA . ARG A 1 71 ? 8.19100 -9.77400 -29.03200 1.000 14.70539 71 ARG A CA 1
ATOM 1001 C C . ARG A 1 71 ? 7.54700 -11.15300 -29.03200 1.000 16.12089 71 ARG A C 1
ATOM 1002 O O . ARG A 1 71 ? 7.63500 -11.87200 -30.03300 1.000 18.35814 71 ARG A O 1
ATOM 1023 N N . SER A 1 72 ? 6.89300 -11.53100 -27.93400 1.000 15.58946 72 SER A N 1
ATOM 1024 C CA . SER A 1 72 ? 6.25100 -12.83700 -27.81200 1.000 14.94258 72 SER A CA 1
ATOM 1025 C C . SER A 1 72 ? 4.88800 -12.65300 -27.16600 1.000 15.57106 72 SER A C 1
ATOM 1026 O O . SER A 1 72 ? 4.74100 -12.76100 -25.94100 1.000 16.29132 72 SER A O 1
ATOM 1034 N N . PRO A 1 73 ? 3.85700 -12.36700 -27.96100 1.000 17.33602 73 PRO A N 1
ATOM 1035 C CA . PRO A 1 73 ? 2.51100 -12.25800 -27.38100 1.000 18.71716 73 PRO A CA 1
ATOM 1036 C C . PRO A 1 73 ? 2.07900 -13.50800 -26.63700 1.000 18.46824 73 PRO A C 1
ATOM 1037 O O . PRO A 1 73 ? 1.35300 -13.40800 -25.64100 1.000 20.48246 73 PRO A O 1
ATOM 1048 N N . HIS A 1 74 ? 2.52100 -14.68500 -27.07900 1.000 16.55562 74 HIS A N 1
ATOM 1049 C CA . HIS A 1 74 ? 2.07500 -15.92500 -26.45700 1.000 16.81417 74 HIS A CA 1
ATOM 1050 C C . HIS A 1 74 ? 2.82800 -16.24400 -25.17200 1.000 16.24331 74 HIS A C 1
ATOM 1051 O O . HIS A 1 74 ? 2.26200 -16.88400 -24.27900 1.000 17.11889 74 HIS A O 1
ATOM 1065 N N . SER A 1 75 ? 4.08800 -15.82100 -25.05200 1.000 15.41203 75 SER A N 1
ATOM 1066 C CA . SER A 1 75 ? 4.92600 -16.29600 -23.96200 1.000 15.89017 75 SER A CA 1
ATOM 1067 C C . SER A 1 75 ? 5.82300 -15.24300 -23.32500 1.000 15.13374 75 SER A C 1
ATOM 1068 O O . SER A 1 75 ? 6.53200 -15.57800 -22.36900 1.000 14.91145 75 SER A O 1
ATOM 1076 N N . GLY A 1 76 ? 5.83300 -13.99900 -23.81400 1.000 14.68150 76 GLY A N 1
ATOM 1077 C CA . GLY A 1 76 ? 6.84300 -13.04800 -23.37100 1.000 15.03960 76 GLY A CA 1
ATOM 1078 C C . GLY A 1 76 ? 6.77800 -12.73800 -21.88800 1.000 13.55281 76 GLY A C 1
ATOM 1079 O O . GLY A 1 76 ? 7.81000 -12.58600 -21.22800 1.000 14.45386 76 GLY A O 1
ATOM 1083 N N . ASP A 1 77 ? 5.56400 -12.59300 -21.34600 1.000 14.16474 77 ASP A N 1
ATOM 1084 C CA . ASP A 1 77 ? 5.44400 -12.31100 -19.92000 1.000 14.42223 77 ASP A CA 1
ATOM 1085 C C . ASP A 1 77 ? 6.05900 -13.43200 -19.09600 1.000 15.38376 77 ASP A C 1
ATOM 1086 O O . ASP A 1 77 ? 6.80500 -13.18200 -18.14200 1.000 14.41625 77 ASP A O 1
ATOM 1095 N N . GLU A 1 78 ? 5.78700 -14.67900 -19.47700 1.000 13.96924 78 GLU A N 1
ATOM 1096 C CA . GLU A 1 78 ? 6.32900 -15.81800 -18.74700 1.000 14.98092 78 GLU A CA 1
ATOM 1097 C C . GLU A 1 78 ? 7.84400 -15.89200 -18.88400 1.000 14.10146 78 GLU A C 1
ATOM 1098 O O . GLU A 1 78 ? 8.54700 -16.21300 -17.91800 1.000 14.64182 78 GLU A O 1
ATOM 1106 N N . LEU A 1 79 ? 8.35800 -15.63600 -20.08800 1.000 14.14999 79 LEU A N 1
ATOM 1107 C CA . LEU A 1 79 ? 9.80100 -15.65300 -20.29900 1.000 14.17793 79 LEU A CA 1
ATOM 1108 C C . LEU A 1 79 ? 10.48700 -14.56500 -19.48500 1.000 13.98606 79 LEU A C 1
ATOM 1109 O O . LEU A 1 79 ? 11.58300 -14.77800 -18.95600 1.000 14.25304 79 LEU A O 1
ATOM 1125 N N . TYR A 1 80 ? 9.85500 -13.40000 -19.37300 1.000 13.02335 80 TYR A N 1
ATOM 1126 C CA . TYR A 1 80 ? 10.41300 -12.32300 -18.57400 1.000 13.33854 80 TYR A CA 1
ATOM 1127 C C . TYR A 1 80 ? 10.48500 -12.72900 -17.11200 1.000 14.01932 80 TYR A C 1
ATOM 1128 O O . TYR A 1 80 ? 11.51000 -12.53300 -16.46900 1.000 14.54623 80 TYR A O 1
ATOM 1146 N N . GLU A 1 81 ? 9.40200 -13.29900 -16.58100 1.000 14.14846 81 GLU A N 1
ATOM 1147 C CA . GLU A 1 81 ? 9.42000 -13.74800 -15.21300 1.000 15.12135 81 GLU A CA 1
ATOM 1148 C C . GLU A 1 81 ? 10.37700 -14.90100 -14.99200 1.000 15.72345 81 GLU A C 1
ATOM 1149 O O . GLU A 1 81 ? 11.05000 -14.93900 -13.95100 1.000 16.65142 81 GLU A O 1
ATOM 1161 N N . LEU A 1 82 ? 10.45500 -15.81400 -15.92500 1.000 15.41721 82 LEU A N 1
ATOM 1162 C CA . LEU A 1 82 ? 11.47100 -16.87100 -15.87600 1.000 16.14257 82 LEU A CA 1
ATOM 1163 C C . LEU A 1 82 ? 12.86900 -16.25300 -15.76100 1.000 16.21024 82 LEU A C 1
ATOM 1164 O O . LEU A 1 82 ? 13.67400 -16.68100 -14.94700 1.000 17.08586 82 LEU A O 1
ATOM 1180 N N . LEU A 1 83 ? 13.14600 -15.23100 -16.55900 1.000 15.40928 83 LEU A N 1
ATOM 1181 C CA . LEU A 1 83 ? 14.44500 -14.58600 -16.49500 1.000 15.49092 83 LEU A CA 1
ATOM 1182 C C . LEU A 1 83 ? 14.68600 -13.96700 -15.11900 1.000 16.10788 83 LEU A C 1
ATOM 1183 O O . LEU A 1 83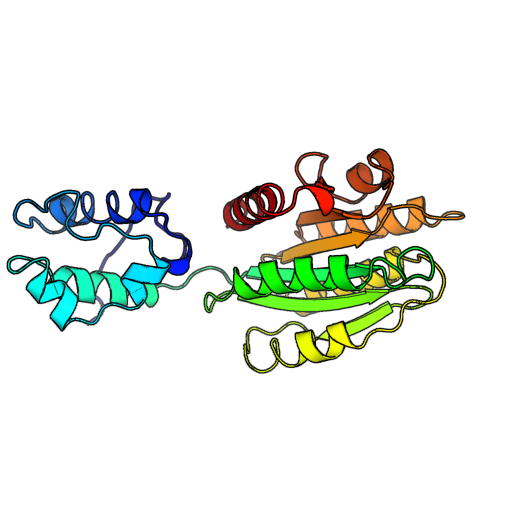 ? 15.78400 -14.05600 -14.58800 1.000 16.62724 83 LEU A O 1
ATOM 1199 N N . GLN A 1 84 ? 13.66300 -13.34300 -14.54000 1.000 16.19694 84 GLN A N 1
ATOM 1200 C CA . GLN A 1 84 ? 13.81400 -12.73000 -13.22400 1.000 17.11716 84 GLN A CA 1
ATOM 1201 C C . GLN A 1 84 ? 14.14300 -13.78800 -12.18000 1.000 18.24283 84 GLN A C 1
ATOM 1202 O O . GLN A 1 84 ? 14.97500 -13.56600 -11.30600 1.000 19.08401 84 GLN A O 1
ATOM 1216 N N . HIS A 1 85 ? 13.49000 -14.93800 -12.26900 1.000 18.42936 85 HIS A N 1
ATOM 1217 C CA . HIS A 1 85 ? 13.77000 -16.02200 -11.33800 1.000 19.79086 85 HIS A CA 1
ATOM 1218 C C . HIS A 1 85 ? 15.20000 -16.53000 -11.53300 1.000 19.98277 85 HIS A C 1
ATOM 1219 O O . HIS A 1 85 ? 15.89600 -16.79900 -10.56200 1.000 21.15947 85 HIS A O 1
ATOM 1233 N N . ILE A 1 86 ? 15.63500 -16.64900 -12.78100 1.000 18.98184 86 ILE A N 1
ATOM 1234 C CA . ILE A 1 86 ? 17.03000 -17.06900 -13.05900 1.000 19.18311 86 ILE A CA 1
ATOM 1235 C C . ILE A 1 86 ? 17.98700 -16.07300 -12.45100 1.000 19.22498 86 ILE A C 1
ATOM 1236 O O . ILE A 1 86 ? 19.00300 -16.46000 -11.84500 1.000 20.09571 86 ILE A O 1
ATOM 1252 N N . LEU A 1 87 ? 17.74000 -14.77500 -12.61500 1.000 18.49872 87 LEU A N 1
ATOM 1253 C CA . LEU A 1 87 ? 18.60900 -13.73700 -12.04700 1.000 18.68770 87 LEU A CA 1
ATOM 1254 C C . LEU A 1 87 ? 18.67100 -13.83100 -10.54100 1.000 21.44859 87 LEU A C 1
ATOM 1255 O O . LEU A 1 87 ? 19.76300 -13.58700 -9.96600 1.000 25.08071 87 LEU A O 1
ATOM 1271 N N . ALA A 1 88 ? 17.61000 -14.27900 -9.87000 1.000 22.69876 88 ALA A N 1
ATOM 1272 C CA . ALA A 1 88 ? 17.58800 -14.39700 -8.43400 1.000 26.28395 88 ALA A CA 1
ATOM 1273 C C . ALA A 1 88 ? 18.26300 -15.66500 -7.92200 1.000 26.15627 88 ALA A C 1
ATOM 1274 O O . ALA A 1 88 ? 18.44200 -15.77200 -6.70500 1.000 33.21089 88 ALA A O 1
ATOM 1281 N N . GLN A 1 89 ? 18.62100 -16.61900 -8.78800 1.000 25.77775 89 GLN A N 1
ATOM 1282 C CA . GLN A 1 89 ? 19.21500 -17.87700 -8.33700 1.000 27.64919 89 GLN A CA 1
ATOM 1283 C C . GLN A 1 89 ? 20.60200 -17.64500 -7.75200 1.000 33.03446 89 GLN A C 1
ATOM 1284 O O . GLN A 1 89 ? 21.40400 -16.87700 -8.28100 1.000 30.66105 89 GLN A O 1
ATOM 1298 N N . ALA A 1 90 ? 20.88100 -18.30500 -6.63800 1.000 37.29225 90 ALA A N 1
ATOM 1299 C CA . ALA A 1 90 ? 22.19300 -18.16000 -6.02000 1.000 36.79755 90 ALA A CA 1
ATOM 1300 C C . ALA A 1 90 ? 23.25100 -18.79500 -6.91200 1.000 42.00657 90 ALA A C 1
ATOM 1301 O O . ALA A 1 90 ? 23.05300 -19.87200 -7.47900 1.000 38.39985 90 ALA A O 1
ATOM 1308 N N . ARG A 1 91 ? 24.38200 -18.10500 -7.03600 1.000 40.40458 91 ARG A N 1
ATOM 1309 C CA . ARG A 1 91 ? 25.49200 -18.62800 -7.79400 1.000 36.17704 91 ARG A CA 1
ATOM 1310 C C . ARG A 1 91 ? 26.68700 -18.50800 -6.84800 1.000 38.96486 91 ARG A C 1
ATOM 1311 O O . ARG A 1 91 ? 26.70000 -17.67200 -5.95000 1.000 38.04226 91 ARG A O 1
ATOM 1332 N N . THR A 1 92 ? 27.67600 -19.36200 -7.02800 1.000 37.05504 92 THR A N 1
ATOM 1333 C CA . THR A 1 92 ? 28.81300 -19.35800 -6.10900 1.000 37.46902 92 THR A CA 1
ATOM 1334 C C . THR A 1 92 ? 29.55000 -18.03700 -6.16100 1.000 44.21799 92 THR A C 1
ATOM 1335 O O . THR A 1 92 ? 29.76600 -17.48200 -7.21900 1.000 38.04952 92 THR A O 1
ATOM 1346 N N . VAL A 1 93 ? 29.91800 -17.51300 -5.01000 1.000 43.06766 93 VAL A N 1
ATOM 1347 C CA A VA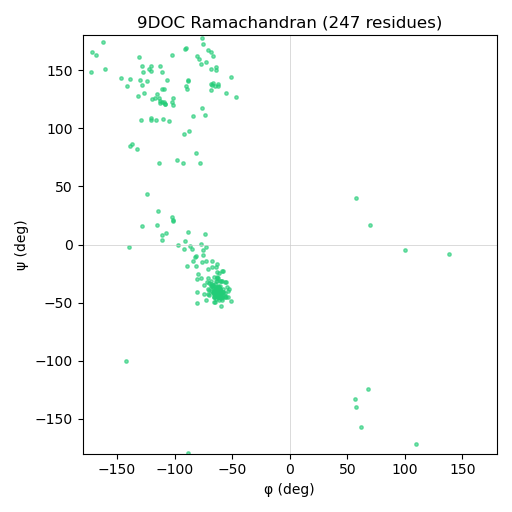L A 1 93 ? 30.69300 -16.27700 -5.00300 0.850 37.21230 93 VAL A CA 1
ATOM 1348 C CA B VAL A 1 93 ? 30.70300 -16.27600 -4.98500 0.150 37.46732 93 VAL A CA 1
ATOM 1349 C C . VAL A 1 93 ? 32.08100 -16.52300 -5.60800 1.000 35.19828 93 VAL A C 1
ATOM 1350 O O . VAL A 1 93 ? 32.81800 -17.48800 -5.26000 1.000 36.00632 93 VAL A O 1
ATOM 1375 N N . PHE A 1 94 ? 32.47500 -15.64200 -6.51300 1.000 31.04299 94 PHE A N 1
ATOM 1376 C CA . PHE A 1 94 ? 33.73000 -15.82300 -7.21600 1.000 37.81061 94 PHE A CA 1
ATOM 1377 C C . PHE A 1 94 ? 34.62000 -14.64200 -6.93200 1.000 25.79657 94 PHE A C 1
ATOM 1378 O O . PHE A 1 94 ? 34.22500 -13.51000 -7.14600 1.000 25.55299 94 PHE A O 1
ATOM 1395 N N . ASP A 1 95 ? 35.83000 -14.90100 -6.44300 1.000 26.19134 95 ASP A N 1
ATOM 1396 C CA . ASP A 1 95 ? 36.73400 -13.82800 -6.04300 1.000 26.69809 95 ASP A CA 1
ATOM 1397 C C . ASP A 1 95 ? 37.92000 -13.67500 -6.98400 1.000 25.23413 95 ASP A C 1
ATOM 1398 O O . ASP A 1 95 ? 38.66400 -14.61800 -7.17700 1.000 27.00426 95 ASP A O 1
ATOM 1407 N N . LEU A 1 96 ? 38.08500 -12.49200 -7.56000 1.000 21.86814 96 LEU A N 1
ATOM 1408 C CA . LEU A 1 96 ? 39.15300 -12.25200 -8.54300 1.000 21.53224 96 LEU A CA 1
ATOM 1409 C C . LEU A 1 96 ? 40.15100 -11.28700 -7.95000 1.000 22.40531 96 LEU A C 1
ATOM 1410 O O . LEU A 1 96 ? 39.82400 -10.15600 -7.59400 1.000 22.24458 96 LEU A O 1
ATOM 1426 N N . TYR A 1 97 ? 41.40600 -11.69600 -7.86400 1.000 20.43588 97 TYR A N 1
ATOM 1427 C CA . TYR A 1 97 ? 42.47500 -10.86600 -7.33800 1.000 20.53957 97 TYR A CA 1
ATOM 1428 C C . TYR A 1 97 ? 43.39500 -10.49900 -8.47600 1.000 21.79626 97 TYR A C 1
ATOM 1429 O O . TYR A 1 97 ? 44.09600 -11.38500 -8.98400 1.000 24.30480 97 TYR A O 1
ATOM 1447 N N . PHE A 1 98 ? 43.59100 -9.21300 -8.71000 1.000 19.03697 98 PHE A N 1
ATOM 1448 C CA . PHE A 1 98 ? 44.51800 -8.72000 -9.74400 1.000 19.09407 98 PHE A CA 1
ATOM 1449 C C . PHE A 1 98 ? 45.76300 -8.28000 -9.05400 1.000 18.89969 98 PHE A C 1
ATOM 1450 O O . PHE A 1 98 ? 45.72300 -7.47200 -8.12800 1.000 22.18714 98 PHE A O 1
ATOM 1467 N N . VAL A 1 99 ? 46.87600 -8.87000 -9.46600 1.000 18.15854 99 VAL A N 1
ATOM 1468 C CA . VAL A 1 99 ? 48.18100 -8.63000 -8.87300 1.000 19.16387 99 VAL A CA 1
ATOM 1469 C C . VAL A 1 99 ? 49.05100 -7.99900 -9.95500 1.000 19.33554 99 VAL A C 1
ATOM 1470 O O . VAL A 1 99 ? 49.48700 -8.66800 -10.89300 1.000 19.22426 99 VAL A O 1
ATOM 1483 N N . LEU A 1 100 ? 49.31800 -6.70000 -9.82500 1.000 20.78261 100 LEU A N 1
ATOM 1484 C CA . LEU A 1 100 ? 49.83000 -5.91300 -10.94500 1.000 20.53866 100 LEU A CA 1
ATOM 1485 C C . LEU A 1 100 ? 51.22200 -5.39500 -10.70100 1.000 18.22486 100 LEU A C 1
ATOM 1486 O O . LEU A 1 100 ? 51.49700 -4.72400 -9.67300 1.000 20.17888 100 LEU A O 1
ATOM 1502 N N . ASP A 1 101 ? 52.10300 -5.61700 -11.66700 1.000 19.14337 101 ASP A N 1
ATOM 1503 C CA . ASP A 1 101 ? 53.49100 -5.18600 -11.62500 1.000 19.93971 101 ASP A CA 1
ATOM 1504 C C . ASP A 1 101 ? 53.53900 -3.67700 -11.90600 1.000 19.32526 101 ASP A C 1
ATOM 1505 O O . ASP A 1 101 ? 53.07300 -3.22200 -12.95000 1.000 21.73618 101 ASP A O 1
ATOM 1514 N N . LYS A 1 102 ? 54.00800 -2.92700 -10.91500 1.000 20.99173 102 LYS A N 1
ATOM 1515 C CA . LYS A 1 102 ? 54.24300 -1.48300 -11.07400 1.000 21.68133 102 LYS A CA 1
ATOM 1516 C C . LYS A 1 102 ? 55.72000 -1.17100 -10.96400 1.000 24.40860 102 LYS A C 1
ATOM 1517 O O . LYS A 1 102 ? 56.11500 -0.08600 -10.50900 1.000 26.34740 102 LYS A O 1
ATOM 1536 N N . SER A 1 103 ? 56.57800 -2.11000 -11.33800 1.000 21.61075 103 SER A N 1
ATOM 1537 C CA . SER A 1 103 ? 58.00000 -1.91200 -11.24000 1.000 22.03784 103 SER A CA 1
ATOM 1538 C C . SER A 1 103 ? 58.46400 -0.90700 -12.28400 1.000 24.52022 103 SER A C 1
ATOM 1539 O O . SER A 1 103 ? 57.75800 -0.55700 -13.20700 1.000 26.05460 103 SER A O 1
ATOM 1547 N N . GLY A 1 104 ? 59.70200 -0.44900 -12.13600 1.000 27.46073 104 GLY A N 1
ATOM 1548 C CA . GLY A 1 104 ? 60.24600 0.50600 -13.08400 1.000 30.51053 104 GLY A CA 1
ATOM 1549 C C . GLY A 1 104 ? 60.27200 -0.00100 -14.51000 1.000 32.65174 104 GLY A C 1
ATOM 1550 O O . GLY A 1 104 ? 60.17800 0.79000 -15.44400 1.000 37.07635 104 GLY A O 1
ATOM 1554 N N . SER A 1 105 ? 60.43900 -1.30300 -14.68400 1.000 28.00658 105 SER A N 1
ATOM 1555 C CA . SER A 1 105 ? 60.46500 -1.92100 -16.00600 1.000 33.22038 105 SER A CA 1
ATOM 1556 C C . SER A 1 105 ? 59.19200 -1.74600 -16.82700 1.000 34.17875 105 SER A C 1
ATOM 1557 O O . SER A 1 105 ? 59.26300 -1.63400 -18.03000 1.000 38.80333 105 SER A O 1
ATOM 1565 N N . VAL A 1 106 ? 58.03200 -1.75800 -16.17500 1.000 34.54382 106 VAL A N 1
ATOM 1566 C CA . VAL A 1 106 ? 56.74400 -1.67700 -16.87700 1.000 34.34482 106 VAL A CA 1
ATOM 1567 C C . VAL A 1 106 ? 56.16700 -0.27600 -16.81200 1.000 42.25918 106 VAL A C 1
ATOM 1568 O O . VAL A 1 106 ? 54.96900 -0.08800 -17.01100 1.000 41.43314 106 VAL A O 1
ATOM 1581 N N . ALA A 1 107 ? 57.00900 0.70000 -16.54700 1.000 35.74106 107 ALA A N 1
ATOM 1582 C CA . ALA A 1 107 ? 56.51500 2.03400 -16.38700 1.000 47.90155 107 ALA A CA 1
ATOM 1583 C C . ALA A 1 107 ? 55.81900 2.51400 -17.63900 1.000 55.09886 107 ALA A C 1
ATOM 1584 O O . ALA A 1 107 ? 54.67800 2.96100 -17.58100 1.000 54.94605 107 ALA A O 1
ATOM 1591 N N . ASN A 1 108 ? 56.49600 2.41400 -18.77000 1.000 47.80495 108 ASN A N 1
ATOM 1592 C CA . ASN A 1 108 ? 55.92700 2.88900 -20.02400 1.000 49.45575 108 ASN A CA 1
ATOM 1593 C C . ASN A 1 108 ? 54.82900 1.97100 -20.53300 1.000 49.48719 108 ASN A C 1
ATOM 1594 O O . ASN A 1 108 ? 54.37400 2.13400 -21.65400 1.000 59.16908 108 ASN A O 1
ATOM 1605 N N . ASN A 1 109 ? 54.39800 1.01300 -19.73600 1.000 40.83591 109 ASN A N 1
ATOM 1606 C CA . ASN A 1 109 ? 53.31500 0.10500 -20.09500 1.000 44.43135 109 ASN A CA 1
ATOM 1607 C C . ASN A 1 109 ? 52.23700 0.05400 -19.02100 1.000 33.15467 109 ASN A C 1
ATOM 1608 O O . ASN A 1 109 ? 51.41100 -0.86800 -19.01400 1.000 37.40245 109 ASN A O 1
ATOM 1619 N N . TRP A 1 110 ? 52.22400 1.02700 -18.10700 1.000 39.73949 110 TRP A N 1
ATOM 1620 C CA . TRP A 1 110 ? 51.25500 0.96200 -17.02100 1.000 38.08340 110 TRP A CA 1
ATOM 1621 C C . TRP A 1 110 ? 49.82800 1.08300 -17.53800 1.000 32.82794 110 TRP A C 1
ATOM 1622 O O . TRP A 1 110 ? 48.94400 0.33900 -17.09700 1.000 31.94150 110 TRP A O 1
ATOM 1643 N N . ILE A 1 111 ? 49.59400 1.97400 -18.48900 1.000 33.78240 111 ILE A N 1
ATOM 1644 C CA . ILE A 1 111 ? 48.24600 2.17200 -19.00100 1.000 31.45098 111 ILE A CA 1
ATOM 1645 C C . ILE A 1 111 ? 47.73400 0.90100 -19.65400 1.000 30.94584 111 ILE A C 1
ATOM 1646 O O . ILE A 1 111 ? 46.55400 0.59600 -19.57300 1.000 28.15258 111 ILE A O 1
ATOM 1652 N N . GLU A 1 112 ? 48.61900 0.16200 -20.30500 1.000 31.24317 112 GLU A N 1
ATOM 1653 C CA . GLU A 1 112 ? 48.22900 -1.09900 -20.92800 1.000 33.47146 112 GLU A CA 1
ATOM 1654 C C . GLU A 1 112 ? 47.78500 -2.11100 -19.87600 1.000 24.50242 112 GLU A C 1
ATOM 1655 O O . GLU A 1 112 ? 46.79900 -2.83700 -20.06800 1.000 26.03564 112 GLU A O 1
ATOM 1667 N N . ILE A 1 113 ? 48.51000 -2.17500 -18.76100 1.000 26.46074 113 ILE A N 1
ATOM 1668 C CA . ILE A 1 113 ? 48.12200 -3.04400 -17.65400 1.000 23.49351 113 ILE A CA 1
ATOM 1669 C C . ILE A 1 113 ? 46.80100 -2.57900 -17.06900 1.000 21.53246 113 ILE A C 1
ATOM 1670 O O . ILE A 1 113 ? 45.87500 -3.37300 -16.86900 1.000 22.52501 113 ILE A O 1
ATOM 1686 N N . TYR A 1 114 ? 46.69800 -1.28200 -16.77500 1.000 25.07620 114 TYR A N 1
ATOM 1687 C CA . TYR A 1 114 ? 45.46400 -0.75100 -16.21600 1.000 24.02514 114 TYR A CA 1
ATOM 1688 C C . TYR A 1 114 ? 44.27400 -1.05400 -17.11700 1.000 24.23712 114 TYR A C 1
ATOM 1689 O O . TYR A 1 114 ? 43.19700 -1.44700 -16.64700 1.000 23.65364 114 TYR A O 1
ATOM 1707 N N . ASN A 1 115 ? 44.43600 -0.84000 -18.41900 1.000 24.75888 115 ASN A N 1
ATOM 1708 C CA . ASN A 1 115 ? 43.30700 -1.01700 -19.32300 1.000 27.81714 115 ASN A CA 1
ATOM 1709 C C . ASN A 1 115 ? 42.86400 -2.47200 -19.39700 1.000 23.36348 115 ASN A C 1
ATOM 1710 O O . ASN A 1 115 ? 41.66600 -2.74800 -19.52700 1.000 23.37925 115 ASN A O 1
ATOM 1721 N N . PHE A 1 116 ? 43.80800 -3.41000 -19.31200 1.000 22.31463 116 PHE A N 1
ATOM 1722 C CA . PHE A 1 116 ? 43.42800 -4.81700 -19.27400 1.000 22.98300 116 PHE A CA 1
ATOM 1723 C C . PHE A 1 116 ? 42.58400 -5.10400 -18.03800 1.000 20.56717 116 PHE A C 1
ATOM 1724 O O . PHE A 1 116 ? 41.54000 -5.76300 -18.11400 1.000 20.45640 116 PHE A O 1
ATOM 1741 N N . VAL A 1 117 ? 43.01700 -4.58900 -16.88500 1.000 19.33228 117 VAL A N 1
ATOM 1742 C CA . VAL A 1 117 ? 42.25800 -4.77600 -15.65100 1.000 19.90114 117 VAL A CA 1
ATOM 1743 C C . VAL A 1 117 ? 40.87700 -4.13700 -15.76400 1.000 21.12194 117 VAL A C 1
ATOM 1744 O O . VAL A 1 117 ? 39.86800 -4.72100 -15.35000 1.000 19.95099 117 VAL A O 1
ATOM 1757 N N . GLN A 1 118 ? 40.80500 -2.92700 -16.31300 1.000 20.17665 118 GLN A N 1
ATOM 1758 C CA . GLN A 1 118 ? 39.51000 -2.26800 -16.44600 1.000 21.79074 118 GLN A CA 1
ATOM 1759 C C . GLN A 1 118 ? 38.55900 -3.09900 -17.30000 1.000 21.16895 118 GLN A C 1
ATOM 1760 O O . GLN A 1 118 ? 37.37500 -3.24600 -16.96900 1.000 21.25471 118 GLN A O 1
ATOM 1774 N N . GLN A 1 119 ? 39.05900 -3.65300 -18.40700 1.000 21.84887 119 GLN A N 1
ATOM 1775 C CA . GLN A 1 119 ? 38.20700 -4.47200 -19.26200 1.000 21.02964 119 GLN A CA 1
ATOM 1776 C C . GLN A 1 119 ? 37.66900 -5.69000 -18.51200 1.000 20.86721 119 GLN A C 1
ATOM 1777 O O . GLN A 1 119 ? 36.49200 -6.04100 -18.64500 1.000 20.13290 119 GLN A O 1
ATOM 1791 N N . LEU A 1 120 ? 38.51100 -6.34600 -17.71500 1.000 18.79324 120 LEU A N 1
ATOM 1792 C CA . LEU A 1 120 ? 38.03400 -7.50400 -16.96200 1.000 18.89463 120 LEU A CA 1
ATOM 1793 C C . LEU A 1 120 ? 37.07800 -7.08700 -15.85100 1.000 19.36494 120 LEU A C 1
ATOM 1794 O O . LEU A 1 120 ? 36.07100 -7.76300 -15.60100 1.000 19.83638 120 LEU A O 1
ATOM 1810 N N . ALA A 1 121 ? 37.36100 -5.97100 -15.18000 1.000 19.10671 121 ALA A N 1
ATOM 1811 C CA . ALA A 1 121 ? 36.44600 -5.48400 -14.15500 1.000 21.17700 121 ALA A CA 1
ATOM 1812 C C . ALA A 1 121 ? 35.08700 -5.15800 -14.75900 1.000 22.60294 121 ALA A C 1
ATOM 1813 O O . ALA A 1 121 ? 34.04800 -5.42300 -14.14400 1.000 24.97366 121 ALA A O 1
ATOM 1820 N N . GLU A 1 122 ? 35.06700 -4.60800 -15.97800 1.000 20.51734 122 GLU A N 1
ATOM 1821 C CA . GLU A 1 122 ? 33.79800 -4.29300 -16.63500 1.000 21.66561 122 GLU A CA 1
ATOM 1822 C C . GLU A 1 122 ? 33.05200 -5.54900 -17.07200 1.000 20.83218 122 GLU A C 1
ATOM 1823 O O . GLU A 1 122 ? 31.81600 -5.54300 -17.15700 1.000 22.06379 122 GLU A O 1
ATOM 1835 N N . ARG A 1 123 ? 33.77400 -6.62700 -17.37200 1.000 20.79300 123 ARG A N 1
ATOM 1836 C CA . ARG A 1 123 ? 33.13000 -7.88400 -17.73500 1.000 19.96872 123 ARG A CA 1
ATOM 1837 C C . ARG A 1 123 ? 32.48900 -8.54400 -16.52100 1.000 20.93534 123 ARG A C 1
ATOM 1838 O O . ARG A 1 123 ? 31.34100 -9.00600 -16.58500 1.000 20.37076 123 ARG A O 1
ATOM 1859 N N . PHE A 1 124 ? 33.22000 -8.63000 -15.41300 1.000 19.47410 124 PHE A N 1
ATOM 1860 C CA . PHE A 1 124 ? 32.79400 -9.44400 -14.27500 1.000 19.49462 124 PHE A CA 1
ATOM 1861 C C . PHE A 1 124 ? 32.00000 -8.58900 -13.28700 1.000 21.34911 124 PHE A C 1
ATOM 1862 O O . PHE A 1 124 ? 32.42900 -8.28800 -12.17300 1.000 21.62756 124 PHE A O 1
ATOM 1879 N N . VAL A 1 125 ? 30.79400 -8.21900 -13.71900 1.000 20.73831 125 VAL A N 1
ATOM 1880 C CA . VAL A 1 125 ? 29.92500 -7.33400 -12.95200 1.000 21.38966 125 VAL A CA 1
ATOM 1881 C C . VAL A 1 125 ? 28.69500 -8.03700 -12.40600 1.000 22.31760 125 VAL A C 1
ATOM 1882 O O . VAL A 1 125 ? 27.83700 -7.37600 -11.80200 1.000 24.72830 125 VAL A O 1
ATOM 1886 N N . SER A 1 126 ? 28.56800 -9.34600 -12.59900 1.000 23.00334 126 SER A N 1
ATOM 1887 C CA . SER A 1 126 ? 27.44600 -10.05600 -12.00700 1.000 21.58561 126 SER A CA 1
ATOM 1888 C C . SER A 1 126 ? 27.55300 -9.99700 -10.48300 1.000 23.92859 126 SER A C 1
ATOM 1889 O O . SER A 1 126 ? 28.65100 -9.87700 -9.93100 1.000 22.76933 126 SER A O 1
ATOM 1897 N N . PRO A 1 127 ? 26.42300 -10.07000 -9.77300 1.000 22.29421 127 PRO A N 1
ATOM 1898 C CA . PRO A 1 127 ? 26.44600 -9.76900 -8.32700 1.000 25.09844 127 PRO A CA 1
ATOM 1899 C C . PRO A 1 127 ? 27.21300 -10.76900 -7.48100 1.000 26.64614 127 PRO A C 1
ATOM 1900 O O . PRO A 1 127 ? 27.52100 -10.45600 -6.32200 1.000 34.03462 127 PRO A O 1
ATOM 1911 N N . GLU A 1 128 ? 27.54500 -11.94200 -8.01000 1.000 26.42382 128 GLU A N 1
ATOM 1912 C CA . GLU A 1 128 ? 28.31400 -12.91900 -7.25100 1.000 29.37002 128 GLU A CA 1
ATOM 1913 C C . GLU A 1 128 ? 29.81600 -12.67500 -7.33000 1.000 29.26274 128 GLU A C 1
ATOM 1914 O O . GLU A 1 128 ? 30.57900 -13.39700 -6.67600 1.000 31.55013 128 GLU A O 1
ATOM 1926 N N . MET A 1 129 ? 30.26200 -11.68700 -8.10800 1.000 24.26512 129 MET A N 1
ATOM 1927 C CA . MET A 1 129 ? 31.68400 -11.41500 -8.27600 1.000 22.51781 129 MET A CA 1
ATOM 1928 C C . MET A 1 129 ? 32.17500 -10.44700 -7.20500 1.000 25.46077 129 MET A C 1
ATOM 1929 O O . MET A 1 129 ? 31.47900 -9.49300 -6.84500 1.000 28.50605 129 MET A O 1
ATOM 1943 N N . ARG A 1 130 ? 33.38800 -10.69000 -6.71300 1.000 25.33037 130 ARG A N 1
ATOM 1944 C CA . ARG A 1 130 ? 34.11200 -9.73900 -5.88200 1.000 24.18631 130 ARG A CA 1
ATOM 1945 C C . ARG A 1 130 ? 35.50800 -9.58900 -6.46800 1.000 25.09836 130 ARG A C 1
ATOM 1946 O O . ARG A 1 130 ? 36.08900 -10.56500 -6.95400 1.000 24.11834 130 ARG A O 1
ATOM 1967 N N . LEU A 1 131 ? 36.02600 -8.36200 -6.45100 1.000 23.01277 131 LEU A N 1
ATOM 1968 C CA . LEU A 1 131 ? 37.32700 -8.04800 -7.01900 1.000 23.54421 131 LEU A CA 1
ATOM 1969 C C . LEU A 1 131 ? 38.22800 -7.44300 -5.95000 1.000 23.87157 131 LEU A C 1
ATOM 1970 O O . LEU A 1 131 ? 37.75600 -6.79500 -5.01400 1.000 25.85715 131 LEU A O 1
ATOM 1986 N N . SER A 1 132 ? 39.53400 -7.65000 -6.11500 1.000 21.62810 132 SER A N 1
ATOM 1987 C CA . SER A 1 132 ? 40.55800 -6.98900 -5.32100 1.000 23.50325 132 SER A CA 1
ATOM 1988 C C . SER A 1 132 ? 41.68500 -6.58900 -6.26000 1.000 22.90637 132 SER A C 1
ATOM 1989 O O . SER A 1 132 ? 42.01400 -7.33800 -7.18400 1.000 21.88195 132 SER A O 1
ATOM 1997 N N . PHE A 1 133 ? 42.27800 -5.41600 -6.01900 1.000 21.75670 133 PHE A N 1
ATOM 1998 C CA . PHE A 1 133 ? 43.42100 -4.93900 -6.78800 1.000 23.52554 133 PHE A CA 1
ATOM 1999 C C . PHE A 1 133 ? 44.63100 -4.79200 -5.87800 1.000 22.66715 133 PHE A C 1
ATOM 2000 O O . PHE A 1 133 ? 44.57100 -4.08400 -4.86900 1.000 24.02891 133 PHE A O 1
ATOM 2017 N N . ILE A 1 134 ? 45.73200 -5.42200 -6.27000 1.000 20.45751 134 ILE A N 1
ATOM 2018 C CA . ILE A 1 134 ? 47.00800 -5.36200 -5.57400 1.000 20.82876 134 ILE A CA 1
ATOM 2019 C C . ILE A 1 134 ? 48.05600 -4.88500 -6.56900 1.000 19.69626 134 ILE A C 1
ATOM 2020 O O . ILE A 1 134 ? 48.05200 -5.30900 -7.73000 1.000 20.58307 134 ILE A O 1
ATOM 2036 N N . VAL A 1 135 ? 48.97700 -4.02800 -6.11900 1.000 21.40858 135 VAL A N 1
ATOM 2037 C CA . VAL A 1 135 ? 50.12800 -3.63800 -6.93100 1.000 21.13334 135 VAL A CA 1
ATOM 2038 C C . VAL A 1 135 ? 51.40200 -4.02500 -6.19100 1.000 21.10128 135 VAL A C 1
ATOM 2039 O O . VAL A 1 135 ? 51.42000 -4.12600 -4.95800 1.000 23.49585 135 VAL A O 1
ATOM 2052 N N . PHE A 1 136 ? 52.47200 -4.24700 -6.94800 1.000 20.07838 136 PHE A N 1
ATOM 2053 C CA . PHE A 1 136 ? 53.74000 -4.60500 -6.33600 1.000 19.82187 136 PHE A CA 1
ATOM 2054 C C . PHE A 1 136 ? 54.89100 -4.03200 -7.14500 1.000 19.73782 136 PHE A C 1
ATOM 2055 O O . PHE A 1 136 ? 54.83300 -3.96400 -8.37500 1.000 20.55954 136 PHE A O 1
ATOM 2072 N N . SER A 1 137 ? 55.92900 -3.61200 -6.43400 1.000 20.24177 137 SER A N 1
ATOM 2073 C CA . SER A 1 137 ? 57.24400 -3.42100 -7.02300 1.000 21.81080 137 SER A CA 1
ATOM 2074 C C . SER A 1 137 ? 58.25000 -3.88300 -5.97900 1.000 20.67127 137 SER A C 1
ATOM 2075 O O . SER A 1 137 ? 58.44700 -5.08900 -5.80700 1.000 21.80153 137 SER A O 1
ATOM 2083 N N . SER A 1 138 ? 58.85800 -2.94800 -5.24800 1.000 24.05141 138 SER A N 1
ATOM 2084 C CA . SER A 1 138 ? 59.69800 -3.34300 -4.12400 1.000 23.75187 138 SER A CA 1
ATOM 2085 C C . SER A 1 138 ? 58.86500 -3.73900 -2.91100 1.000 25.24312 138 SER A C 1
ATOM 2086 O O . SER A 1 138 ? 59.31200 -4.55600 -2.09800 1.000 26.42278 138 SER A O 1
ATOM 2094 N N . GLN A 1 139 ? 57.66900 -3.16700 -2.76700 1.000 23.40437 139 GLN A N 1
ATOM 2095 C CA . GLN A 1 139 ? 56.71200 -3.59400 -1.75700 1.000 25.05490 139 GLN A CA 1
ATOM 2096 C C . GLN A 1 139 ? 55.37600 -3.78800 -2.44700 1.000 22.29791 139 GLN A C 1
ATOM 2097 O O . GLN A 1 139 ? 55.17200 -3.28700 -3.54800 1.000 24.51739 139 GLN A O 1
ATOM 2111 N N . ALA A 1 140 ? 54.47700 -4.52100 -1.80700 1.000 22.59970 140 ALA A N 1
ATOM 2112 C CA . ALA A 1 140 ? 53.15700 -4.75400 -2.37300 1.000 22.34459 140 ALA A CA 1
ATOM 2113 C C . ALA A 1 140 ? 52.12700 -4.02400 -1.55800 1.000 25.00869 140 ALA A C 1
ATOM 2114 O O . ALA A 1 140 ? 52.28000 -3.87600 -0.34700 1.000 27.08272 140 ALA A O 1
ATOM 2121 N N . THR A 1 141 ? 51.05400 -3.58500 -2.21700 1.000 24.64720 141 THR A N 1
ATOM 2122 C CA . THR A 1 141 ? 50.00700 -2.83000 -1.54900 1.000 30.74783 141 THR A CA 1
ATOM 2123 C C . THR A 1 141 ? 48.62500 -3.19500 -2.05000 1.000 27.17461 141 THR A C 1
ATOM 2124 O O . THR A 1 141 ? 48.42900 -3.32700 -3.25400 1.000 26.10467 141 THR A O 1
ATOM 2135 N N . ILE A 1 142 ? 47.66400 -3.35200 -1.14400 1.000 28.79519 142 ILE A N 1
ATOM 2136 C CA . ILE A 1 142 ? 46.29200 -3.58900 -1.57600 1.000 27.04353 142 ILE A CA 1
ATOM 2137 C C . ILE A 1 142 ? 45.65000 -2.25100 -1.87500 1.000 29.39003 142 ILE A C 1
ATOM 2138 O O . ILE A 1 142 ? 45.42600 -1.45700 -0.96600 1.000 34.96759 142 ILE A O 1
ATOM 2154 N N . ILE A 1 143 ? 45.37800 -1.98900 -3.14500 1.000 29.00131 143 ILE A N 1
ATOM 2155 C CA . ILE A 1 143 ? 44.70600 -0.76200 -3.55000 1.000 31.26158 143 ILE A CA 1
ATOM 2156 C C . ILE A 1 143 ? 43.20300 -0.88100 -3.33000 1.000 30.90924 143 ILE A C 1
ATOM 2157 O O . ILE A 1 143 ? 42.55300 0.06800 -2.87800 1.000 35.81000 143 ILE A O 1
ATOM 2173 N N . LEU A 1 144 ? 42.63000 -2.03800 -3.64500 1.000 31.19017 144 LEU A N 1
ATOM 2174 C CA . LEU A 1 144 ? 41.20500 -2.30200 -3.45000 1.000 28.39685 144 LEU A CA 1
ATOM 2175 C C . LEU A 1 144 ? 41.05600 -3.61500 -2.69500 1.000 31.49397 144 LEU A C 1
ATOM 2176 O O . LEU A 1 144 ? 41.28800 -4.69100 -3.28400 1.000 27.43051 144 LEU A O 1
ATOM 2192 N N . PRO A 1 145 ? 40.68200 -3.59300 -1.41800 1.000 31.69508 145 PRO A N 1
ATOM 2193 C CA . PRO A 1 145 ? 40.40300 -4.85300 -0.72000 1.000 33.61721 145 PRO A CA 1
ATOM 2194 C C . PRO A 1 145 ? 39.21000 -5.55800 -1.34900 1.000 32.20228 145 PRO A C 1
ATOM 2195 O O . PRO A 1 145 ? 38.30200 -4.92400 -1.88900 1.000 32.66392 145 PRO A O 1
ATOM 2206 N N . LEU A 1 146 ? 39.22000 -6.89000 -1.26800 1.000 33.38916 146 LEU A N 1
ATOM 2207 C CA . LEU A 1 146 ? 38.17400 -7.70100 -1.88700 1.000 28.88249 146 LEU A CA 1
ATOM 2208 C C . LEU A 1 146 ? 36.78600 -7.15600 -1.57400 1.000 29.85631 146 LEU A C 1
ATOM 2209 O O . LEU A 1 146 ? 36.42600 -6.96600 -0.40800 1.000 34.95022 146 LEU A O 1
ATOM 2225 N N . THR A 1 147 ? 35.99700 -6.92300 -2.62500 1.000 28.42182 147 THR A N 1
ATOM 2226 C CA . THR A 1 147 ? 34.63700 -6.42800 -2.45800 1.000 28.63374 147 THR A CA 1
ATOM 2227 C C . THR A 1 147 ? 33.82200 -6.70500 -3.71400 1.000 29.16580 147 THR A C 1
ATOM 2228 O O . THR A 1 147 ? 34.35900 -6.76200 -4.82300 1.000 27.94016 147 THR A O 1
ATOM 2239 N N . GLY A 1 148 ? 32.51600 -6.86500 -3.52100 1.000 31.35459 148 GLY A N 1
ATOM 2240 C CA . GLY A 1 148 ? 31.56100 -6.87800 -4.60400 1.000 33.54215 148 GLY A CA 1
ATOM 2241 C C . GLY A 1 148 ? 30.87500 -5.55100 -4.82900 1.000 31.68956 148 GLY A C 1
ATOM 2242 O O . GLY A 1 148 ? 30.05800 -5.43500 -5.74800 1.000 33.04513 148 GLY A O 1
ATOM 2246 N N . ASP A 1 149 ? 31.19200 -4.53600 -4.02600 1.000 31.45787 149 ASP A N 1
ATOM 2247 C CA . ASP A 1 149 ? 30.55700 -3.22500 -4.13700 1.000 37.16032 149 ASP A CA 1
ATOM 2248 C C . ASP A 1 149 ? 31.09600 -2.51200 -5.37200 1.000 34.94194 149 ASP A C 1
ATOM 2249 O O . ASP A 1 149 ? 32.26400 -2.11200 -5.40400 1.000 31.79278 149 ASP A O 1
ATOM 2258 N N . ARG A 1 150 ? 30.24500 -2.33700 -6.38600 1.000 31.57711 150 ARG A N 1
ATOM 2259 C CA . ARG A 1 150 ? 30.72000 -1.77600 -7.64800 1.000 32.35175 150 ARG A CA 1
ATOM 2260 C C . ARG A 1 150 ? 31.16800 -0.32900 -7.49900 1.000 31.20118 150 ARG A C 1
ATOM 2261 O O . ARG A 1 150 ? 32.05100 0.12200 -8.23800 1.000 30.78605 150 ARG A O 1
ATOM 2269 N N . GLY A 1 151 ? 30.59800 0.40800 -6.54400 1.000 32.42940 151 GLY A N 1
ATOM 2270 C CA . GLY A 1 151 ? 31.09100 1.74700 -6.27500 1.000 30.86428 151 GLY A CA 1
ATOM 2271 C C . GLY A 1 151 ? 32.52600 1.74400 -5.78400 1.000 33.00854 151 GLY A C 1
ATOM 2272 O O . GLY A 1 151 ? 33.34400 2.56400 -6.20900 1.000 32.46237 151 GLY A O 1
ATOM 2276 N N . LYS A 1 152 ? 32.85400 0.82500 -4.87300 1.000 35.04307 152 LYS A N 1
ATOM 2277 C CA . LYS A 1 152 ? 34.23300 0.72600 -4.40200 1.000 31.62200 152 LYS A CA 1
ATOM 2278 C C . LYS A 1 152 ? 35.15900 0.23300 -5.50500 1.000 30.49206 152 LYS A C 1
ATOM 2279 O O . LYS A 1 152 ? 36.31400 0.66100 -5.58800 1.000 31.99626 152 LYS A O 1
ATOM 2298 N N . ILE A 1 153 ? 34.67700 -0.65900 -6.35700 1.000 29.28684 153 ILE A N 1
ATOM 2299 C CA . ILE A 1 153 ? 35.49600 -1.12400 -7.46700 1.000 27.76146 153 ILE A CA 1
ATOM 2300 C C . ILE A 1 153 ? 35.81600 0.03100 -8.42000 1.000 28.19707 153 ILE A C 1
ATOM 2301 O O . ILE A 1 153 ? 36.94700 0.16000 -8.87700 1.000 27.81542 153 ILE A O 1
ATOM 2308 N N . SER A 1 154 ? 34.82500 0.87800 -8.71600 1.000 29.94781 154 SER A N 1
ATOM 2309 C CA A SER A 1 154 ? 35.07500 2.02900 -9.57700 0.535 30.19765 154 SER A CA 1
ATOM 2310 C CA B SER A 1 154 ? 35.07500 2.02700 -9.57800 0.465 30.23638 154 SER A CA 1
ATOM 2311 C C . SER A 1 154 ? 36.11800 2.95100 -8.96600 1.000 32.26551 154 SER A C 1
ATOM 2312 O O . SER A 1 154 ? 37.00400 3.45700 -9.66800 1.000 31.38421 154 SER A O 1
ATOM 2325 N N . LYS A 1 155 ? 36.03100 3.18400 -7.65300 1.000 32.05618 155 LYS A N 1
ATOM 2326 C CA . LYS A 1 155 ? 37.04900 3.97900 -6.97800 1.000 34.06615 155 LYS A CA 1
ATOM 2327 C C . LYS A 1 155 ? 38.40800 3.28800 -7.03700 1.000 32.98005 155 LYS A C 1
ATOM 2328 O O . LYS A 1 155 ? 39.43300 3.94400 -7.24100 1.000 32.46251 155 LYS A O 1
ATOM 2347 N N . GLY A 1 156 ? 38.43500 1.96200 -6.86100 1.000 30.50122 156 GLY A N 1
ATOM 2348 C CA . GLY A 1 156 ? 39.68300 1.22400 -6.99400 1.000 29.51929 156 GLY A CA 1
ATOM 2349 C C . GLY A 1 156 ? 40.32800 1.39700 -8.35600 1.000 28.78876 156 GLY A C 1
ATOM 2350 O O . GLY A 1 156 ? 41.55400 1.49800 -8.46000 1.000 27.34892 156 GLY A O 1
ATOM 2354 N N . LEU A 1 157 ? 39.51000 1.43400 -9.42100 1.000 27.19539 157 LEU A N 1
ATOM 2355 C CA . LEU A 1 157 ? 40.02800 1.65500 -10.76900 1.000 28.59115 157 LEU A CA 1
ATOM 2356 C C . LEU A 1 157 ? 40.60500 3.05900 -10.91200 1.000 27.95872 157 LEU A C 1
ATOM 2357 O O . LEU A 1 157 ? 41.67500 3.23600 -11.50900 1.000 29.10554 157 LEU A O 1
ATOM 2373 N N . GLU A 1 158 ? 39.92600 4.06700 -10.36100 1.000 30.74903 158 GLU A N 1
ATOM 2374 C CA . GLU A 1 158 ? 40.48600 5.41400 -10.37000 1.000 31.65576 158 GLU A CA 1
ATOM 2375 C C . GLU A 1 158 ? 41.82300 5.45600 -9.63800 1.000 34.84140 158 GLU A C 1
ATOM 2376 O O . GLU A 1 158 ? 42.76500 6.12400 -10.08300 1.000 32.74649 158 GLU A O 1
ATOM 2388 N N . ASP A 1 159 ? 41.92800 4.75000 -8.50700 1.000 33.67861 159 ASP A N 1
ATOM 2389 C CA . ASP A 1 159 ? 43.19500 4.71000 -7.78700 1.000 34.20083 159 ASP A CA 1
ATOM 2390 C C . ASP A 1 159 ? 44.27100 4.01000 -8.60900 1.000 32.06428 159 ASP A C 1
ATOM 2391 O O . ASP A 1 159 ? 45.43100 4.43800 -8.61800 1.000 32.30076 159 ASP A O 1
ATOM 2400 N N . LEU A 1 160 ? 43.91300 2.91800 -9.29100 1.000 29.66733 160 LEU A N 1
ATOM 2401 C CA . LEU A 1 160 ? 44.89500 2.20700 -10.10200 1.000 28.39807 160 LEU A CA 1
ATOM 2402 C C . LEU A 1 160 ? 45.43900 3.09000 -11.21600 1.000 30.15033 160 LEU A C 1
ATOM 2403 O O . LEU A 1 160 ? 46.62900 3.03300 -11.54100 1.000 29.72506 160 LEU A O 1
ATOM 2419 N N . LYS A 1 161 ? 44.57600 3.88400 -11.84000 1.000 28.49712 161 LYS A N 1
ATOM 2420 C CA . LYS A 1 161 ? 45.02300 4.69500 -12.96100 1.000 35.47529 161 LYS A CA 1
ATOM 2421 C C . LYS A 1 161 ? 46.11100 5.67600 -12.55400 1.000 33.47995 161 LYS A C 1
ATOM 2422 O O . LYS A 1 161 ? 46.91100 6.08400 -13.40300 1.000 40.36978 161 LYS A O 1
ATOM 2441 N N . ARG A 1 162 ? 46.16700 6.05400 -11.27500 1.000 37.05562 162 ARG A N 1
ATOM 2442 C CA . ARG A 1 162 ? 47.09600 7.06400 -10.79000 1.000 35.82402 162 ARG A CA 1
ATOM 2443 C C . ARG A 1 162 ? 48.41700 6.47900 -10.31100 1.000 37.21321 162 ARG A C 1
ATOM 2444 O O . ARG A 1 162 ? 49.26600 7.22500 -9.81700 1.000 37.36488 162 ARG A O 1
ATOM 2457 N N . VAL A 1 163 ? 48.61400 5.16900 -10.44000 1.000 32.85934 163 VAL A N 1
ATOM 2458 C CA . VAL A 1 163 ? 49.83400 4.55300 -9.93900 1.000 33.80511 163 VAL A CA 1
ATOM 2459 C C . VAL A 1 163 ? 51.02600 5.03800 -10.75100 1.000 33.98253 163 VAL A C 1
ATOM 2460 O O . VAL A 1 163 ? 50.96600 5.12500 -11.98600 1.000 35.71103 163 VAL A O 1
ATOM 2473 N N . SER A 1 164 ? 52.13100 5.30700 -10.05600 1.000 31.88285 164 SER A N 1
ATOM 2474 C CA . SER A 1 164 ? 53.35500 5.72100 -10.72000 1.000 34.63887 164 SER A CA 1
ATOM 2475 C C . SER A 1 164 ? 54.36400 4.58900 -10.59600 1.000 32.61725 164 SER A C 1
ATOM 2476 O O . SER A 1 164 ? 54.88400 4.34200 -9.51100 1.000 36.15659 164 SER A O 1
ATOM 2484 N N . PRO A 1 165 ? 54.64200 3.88800 -11.70100 1.000 30.41286 165 PRO A N 1
ATOM 2485 C CA . PRO A 1 165 ? 55.53100 2.72500 -11.59800 1.000 30.13533 165 PRO A CA 1
ATOM 2486 C C . PRO A 1 165 ? 56.95900 3.04800 -11.19200 1.000 28.43539 165 PRO A C 1
ATOM 2487 O O . PRO A 1 165 ? 57.53300 4.00500 -11.70200 1.000 35.52277 165 PRO A O 1
ATOM 2498 N N . VAL A 1 166 ? 57.52600 2.25000 -10.28700 1.000 28.70094 166 VAL A N 1
ATOM 2499 C CA . VAL A 1 166 ? 58.90700 2.41100 -9.83900 1.000 28.05611 166 VAL A CA 1
ATOM 2500 C C . VAL A 1 166 ? 59.26200 1.22600 -8.94800 1.000 28.50498 166 VAL A C 1
ATOM 2501 O O . VAL A 1 166 ? 58.39600 0.68500 -8.25300 1.000 29.44076 166 VAL A O 1
ATOM 2514 N N . GLY A 1 167 ? 60.53000 0.81900 -8.95600 1.000 28.40339 167 GLY A N 1
ATOM 2515 C CA . GLY A 1 167 ? 61.03100 -0.14700 -7.99900 1.000 26.76456 167 GLY A CA 1
ATOM 2516 C C . GLY A 1 167 ? 61.34700 -1.50300 -8.61300 1.000 24.09091 167 GLY A C 1
ATOM 2517 O O . GLY A 1 167 ? 61.32500 -1.69900 -9.83000 1.000 25.04421 167 GLY A O 1
ATOM 2521 N N . GLU A 1 168 ? 61.63600 -2.45100 -7.72000 1.000 23.62982 168 GLU A N 1
ATOM 2522 C CA . GLU A 1 168 ? 61.99700 -3.81200 -8.09200 1.000 23.67789 168 GLU A CA 1
ATOM 2523 C C . GLU A 1 168 ? 60.75500 -4.60200 -8.51900 1.000 22.12877 168 GLU A C 1
ATOM 2524 O O . GLU A 1 168 ? 59.62900 -4.11300 -8.47000 1.000 23.36566 168 GLU A O 1
ATOM 2536 N N . THR A 1 169 ? 60.95500 -5.85000 -8.93300 1.000 22.69565 169 THR A N 1
ATOM 2537 C CA . THR A 1 169 ? 59.87200 -6.70400 -9.41800 1.000 21.94340 169 THR A CA 1
ATOM 2538 C C . THR A 1 169 ? 59.67000 -7.87100 -8.45500 1.000 20.04009 169 THR A C 1
ATOM 2539 O O . THR A 1 169 ? 59.95000 -9.03200 -8.77200 1.000 20.52083 169 THR A O 1
ATOM 2550 N N . TYR A 1 170 ? 59.15200 -7.55800 -7.27200 1.000 19.19082 170 TYR A N 1
ATOM 2551 C CA . TYR A 1 170 ? 59.01700 -8.55600 -6.21200 1.000 18.57135 170 TYR A CA 1
ATOM 2552 C C . TYR A 1 170 ? 57.59300 -9.11700 -6.19900 1.000 18.70118 170 TYR A C 1
ATOM 2553 O O . TYR A 1 170 ? 56.77500 -8.86200 -5.30700 1.000 20.16427 170 TYR A O 1
ATOM 2571 N N . ILE A 1 171 ? 57.32400 -9.92800 -7.22100 1.000 18.27651 171 ILE A N 1
ATOM 2572 C CA . ILE A 1 171 ? 55.97100 -10.42200 -7.45100 1.000 17.46600 171 ILE A CA 1
ATOM 2573 C C . ILE A 1 171 ? 55.47800 -11.29300 -6.30500 1.000 19.27032 171 ILE A C 1
ATOM 2574 O O . ILE A 1 171 ? 54.26800 -11.36200 -6.05100 1.000 19.15019 171 ILE A O 1
ATOM 2590 N N . HIS A 1 172 ? 56.38100 -11.97700 -5.60000 1.000 19.20888 172 HIS A N 1
ATOM 2591 C CA . HIS A 1 172 ? 55.95600 -12.79700 -4.47300 1.000 20.87865 172 HIS A CA 1
ATOM 2592 C C . HIS A 1 172 ? 55.26500 -11.96000 -3.40900 1.000 23.26523 172 HIS A C 1
ATOM 2593 O O . HIS A 1 172 ? 54.35700 -12.45100 -2.72700 1.000 24.77585 172 HIS A O 1
ATOM 2607 N N . GLU A 1 173 ? 55.65900 -10.69300 -3.26200 1.000 21.12007 173 GLU A N 1
ATOM 2608 C CA . GLU A 1 173 ? 55.00900 -9.84500 -2.26600 1.000 24.27752 173 GLU A CA 1
ATOM 2609 C C . GLU A 1 173 ? 53.56500 -9.56100 -2.65800 1.000 23.64480 173 GLU A C 1
ATOM 2610 O O . GLU A 1 173 ? 52.68500 -9.47400 -1.79200 1.000 24.42499 173 GLU A O 1
ATOM 2622 N N . GLY A 1 174 ? 53.30400 -9.41100 -3.95800 1.000 20.94242 174 GLY A N 1
ATOM 2623 C CA . GLY A 1 174 ? 51.94000 -9.20500 -4.40800 1.000 19.46014 174 GLY A CA 1
ATOM 2624 C C . GLY A 1 174 ? 51.09300 -10.45300 -4.27000 1.000 21.84191 174 GLY A C 1
ATOM 2625 O O . GLY A 1 174 ? 49.94200 -10.38900 -3.83400 1.000 22.29318 174 GLY A O 1
ATOM 2629 N N . LEU A 1 175 ? 51.65200 -11.60800 -4.62900 1.000 21.48688 175 LEU A N 1
ATOM 2630 C CA . LEU A 1 175 ? 50.92400 -12.86000 -4.46400 1.000 22.33129 175 LEU A CA 1
ATOM 2631 C C . LEU A 1 175 ? 50.58700 -13.11600 -3.00200 1.000 24.56649 175 LEU A C 1
ATOM 2632 O O . LEU A 1 175 ? 49.50000 -13.61800 -2.68300 1.000 26.56929 175 LEU A O 1
ATOM 2648 N N . LYS A 1 176 ? 51.49800 -12.75200 -2.10100 1.000 25.34150 176 LYS A N 1
ATOM 2649 C CA . LYS A 1 176 ? 51.26900 -12.94500 -0.67300 1.000 27.64933 176 LYS A CA 1
ATOM 2650 C C . LYS A 1 176 ? 50.00700 -12.22800 -0.20800 1.000 28.83492 176 LYS A C 1
ATOM 2651 O O . LYS A 1 176 ? 49.23700 -12.77600 0.59100 1.000 30.50996 176 LYS A O 1
ATOM 2661 N N . LEU A 1 177 ? 49.76800 -11.00700 -0.70300 1.000 27.46244 177 LEU A N 1
ATOM 2662 C CA . LEU A 1 177 ? 48.58400 -10.25700 -0.28400 1.000 29.61755 177 LEU A CA 1
ATOM 2663 C C . LEU A 1 177 ? 47.30100 -10.86900 -0.82500 1.000 32.83746 177 LEU A C 1
ATOM 2664 O O . LEU A 1 177 ? 46.24300 -10.75500 -0.19400 1.000 36.18928 177 LEU A O 1
ATOM 2680 N N . ALA A 1 178 ? 47.35100 -11.46300 -2.01300 1.000 27.41552 178 ALA A N 1
ATOM 2681 C CA . ALA A 1 178 ? 46.20300 -12.21000 -2.49300 1.000 27.46231 178 ALA A CA 1
ATOM 2682 C C . ALA A 1 178 ? 45.96600 -13.42100 -1.61400 1.000 28.25501 178 ALA A C 1
ATOM 2683 O O . ALA A 1 178 ? 44.84700 -13.66200 -1.14800 1.000 30.03279 178 ALA A O 1
ATOM 2690 N N . ASN A 1 179 ? 47.02700 -14.14800 -1.28400 1.000 27.97271 179 ASN A N 1
ATOM 2691 C CA . ASN A 1 179 ? 46.86100 -15.32000 -0.43400 1.000 28.55851 179 ASN A CA 1
ATOM 2692 C C . ASN A 1 179 ? 46.35300 -14.95000 0.95100 1.000 31.38311 179 ASN A C 1
ATOM 2693 O O . ASN A 1 179 ? 45.53900 -15.67800 1.52700 1.000 33.26781 179 ASN A O 1
ATOM 2704 N N . GLU A 1 180 ? 46.83600 -13.84500 1.52100 1.000 32.16901 180 GLU A N 1
ATOM 2705 C CA . GLU A 1 180 ? 46.36100 -13.44700 2.84400 1.000 33.98523 180 GLU A CA 1
ATOM 2706 C C . GLU A 1 180 ? 44.86000 -13.18200 2.82900 1.000 35.30295 180 GLU A C 1
ATOM 2707 O O . GLU A 1 180 ? 44.14100 -13.56800 3.75900 1.000 38.95614 180 GLU A O 1
ATOM 2719 N N . GLN A 1 181 ? 44.36700 -12.54200 1.76800 1.000 35.12845 181 GLN A N 1
ATOM 2720 C CA . GLN A 1 181 ? 42.94000 -12.26300 1.68100 1.000 34.67445 181 GLN A CA 1
ATOM 2721 C C . GLN A 1 181 ? 42.14100 -13.53600 1.42900 1.000 35.53271 181 GLN A C 1
ATOM 2722 O O . GLN A 1 181 ? 41.04100 -13.70500 1.96900 1.000 38.72188 181 GLN A O 1
ATOM 2736 N N . ILE A 1 182 ? 42.67100 -14.43700 0.59800 1.000 34.02664 182 ILE A N 1
ATOM 2737 C CA . ILE A 1 182 ? 41.99000 -15.70600 0.35400 1.000 32.61681 182 ILE A CA 1
ATOM 2738 C C . ILE A 1 182 ? 41.84900 -16.48700 1.65200 1.000 36.33419 182 ILE A C 1
ATOM 2739 O O . ILE A 1 182 ? 40.79500 -17.07400 1.93100 1.000 39.23431 182 ILE A O 1
ATOM 2755 N N . GLN A 1 183 ? 42.90500 -16.50700 2.46600 1.000 40.32195 183 GLN A N 1
ATOM 2756 C CA . GLN A 1 183 ? 42.82600 -17.17800 3.75900 1.000 39.65344 183 GLN A CA 1
ATOM 2757 C C . GLN A 1 183 ? 41.75400 -16.54000 4.63300 1.000 41.68000 183 GLN A C 1
ATOM 2758 O O . GLN A 1 183 ? 40.93800 -17.23900 5.24500 1.000 44.88692 183 GLN A O 1
ATOM 2771 N N . LYS A 1 184 ? 41.73700 -15.20700 4.69600 1.000 41.48832 184 LYS A N 1
ATOM 2772 C CA . LYS A 1 184 ? 40.74200 -14.52100 5.51500 1.000 43.71490 184 LYS A CA 1
ATOM 2773 C C . LYS A 1 184 ? 39.32600 -14.77500 5.01400 1.000 45.57940 184 LYS A C 1
ATOM 2774 O O . LYS A 1 184 ? 38.37500 -14.74400 5.80500 1.000 49.85610 184 LYS A O 1
ATOM 2781 N N . ALA A 1 185 ? 39.16100 -15.02700 3.71500 1.000 42.72648 185 ALA A N 1
ATOM 2782 C CA . ALA A 1 185 ? 37.83800 -15.23900 3.14100 1.000 43.70940 185 ALA A CA 1
ATOM 2783 C C . ALA A 1 185 ? 37.34000 -16.67100 3.28500 1.000 44.85437 185 ALA A C 1
ATOM 2784 O O . ALA A 1 185 ? 36.14300 -16.91000 3.08700 1.000 49.40180 185 ALA A O 1
ATOM 2791 N N . GLY A 1 186 ? 38.21300 -17.61900 3.62200 1.000 49.52562 186 GLY A N 1
ATOM 2792 C CA . GLY A 1 186 ? 37.78300 -18.98600 3.82600 1.000 49.11400 186 GLY A CA 1
ATOM 2793 C C . GLY A 1 186 ? 38.69900 -20.04400 3.24500 1.000 44.87579 186 GLY A C 1
ATOM 2794 O O . GLY A 1 186 ? 38.47900 -21.23900 3.46000 1.000 49.13391 186 GLY A O 1
ATOM 2798 N N . GLY A 1 187 ? 39.70200 -19.63300 2.47600 1.000 44.38064 187 GLY A N 1
ATOM 2799 C CA . GLY A 1 187 ? 40.65400 -20.60400 1.95300 1.000 43.72001 187 GLY A CA 1
ATOM 2800 C C . GLY A 1 187 ? 40.01200 -21.53600 0.93900 1.000 45.85623 187 GLY A C 1
ATOM 2801 O O . GLY A 1 187 ? 39.41900 -21.09900 -0.05400 1.000 42.67986 187 GLY A O 1
ATOM 2805 N N . LEU A 1 188 ? 40.11200 -22.83700 1.17500 1.000 44.78626 188 LEU A N 1
ATOM 2806 C CA . LEU A 1 188 ? 39.57800 -23.81800 0.24000 1.000 46.99605 188 LEU A CA 1
ATOM 2807 C C . LEU A 1 188 ? 38.06400 -23.71200 0.08200 1.000 47.22314 188 LEU A C 1
ATOM 2808 O O . LEU A 1 188 ? 37.50500 -24.24900 -0.85800 1.000 50.01631 188 LEU A O 1
ATOM 2815 N N . LYS A 1 189 ? 37.41800 -23.03500 1.01200 1.000 46.95323 189 LYS A N 1
ATOM 2816 C CA . LYS A 1 189 ? 35.97200 -22.87500 0.93500 1.000 46.49979 189 LYS A CA 1
ATOM 2817 C C . LYS A 1 189 ? 35.57400 -21.83900 -0.09800 1.000 44.52115 189 LYS A C 1
ATOM 2818 O O . LYS A 1 189 ? 34.41600 -21.78100 -0.50300 1.000 45.93052 189 LYS A O 1
ATOM 2824 N N . THR A 1 190 ? 36.52500 -21.02800 -0.53600 1.000 42.33193 190 THR A N 1
ATOM 2825 C CA . THR A 1 190 ? 36.23900 -19.96800 -1.48300 1.000 38.21418 190 THR A CA 1
ATOM 2826 C C . THR A 1 190 ? 36.43000 -20.45900 -2.91600 1.000 40.47852 190 THR A C 1
ATOM 2827 O O . THR A 1 190 ? 36.96700 -21.54200 -3.16800 1.000 39.87551 190 THR A O 1
ATOM 2838 N N . SER A 1 191 ? 35.96300 -19.64400 -3.85900 1.000 37.23374 191 SER A N 1
ATOM 2839 C CA A SER A 1 191 ? 36.27100 -19.80000 -5.28100 0.685 35.09433 191 SER A CA 1
ATOM 2840 C CA B SER A 1 191 ? 36.26800 -19.79900 -5.28200 0.315 35.09586 191 SER A CA 1
ATOM 2841 C C . SER A 1 191 ? 37.10700 -18.58200 -5.65600 1.000 35.08430 191 SER A C 1
ATOM 2842 O O . SER A 1 191 ? 36.58100 -17.47800 -5.79900 1.000 34.44378 191 SER A O 1
ATOM 2855 N N . SER A 1 192 ? 38.41600 -18.77900 -5.79100 1.000 30.38211 192 SER A N 1
ATOM 2856 C CA . SER A 1 192 ? 39.33900 -17.67500 -5.89100 1.000 27.96069 192 SER A CA 1
ATOM 2857 C C . SER A 1 192 ? 40.25200 -17.81600 -7.10000 1.000 27.57825 192 SER A C 1
ATOM 2858 O O . SER A 1 192 ? 40.78200 -18.89700 -7.37300 1.000 29.63869 192 SER A O 1
ATOM 2866 N N . ILE A 1 193 ? 40.45800 -16.70300 -7.81300 1.000 25.18954 193 ILE A N 1
ATOM 2867 C CA . ILE A 1 193 ? 41.25900 -16.62100 -9.02800 1.000 23.41018 193 ILE A CA 1
ATOM 2868 C C . ILE A 1 193 ? 42.29100 -15.50700 -8.82500 1.000 23.58268 193 ILE A C 1
ATOM 2869 O O . ILE A 1 193 ? 41.90200 -14.39200 -8.40800 1.000 23.27031 193 ILE A O 1
ATOM 2885 N N . ILE A 1 194 ? 43.55700 -15.76900 -9.10300 1.000 21.71773 194 ILE A N 1
ATOM 2886 C CA . ILE A 1 194 ? 44.54400 -14.70700 -9.09200 1.000 22.02460 194 ILE A CA 1
ATOM 2887 C C . ILE A 1 194 ? 44.95800 -14.43700 -10.52100 1.000 19.71397 194 ILE A C 1
ATOM 2888 O O . ILE A 1 194 ? 45.23700 -15.37000 -11.29000 1.000 22.26839 194 ILE A O 1
ATOM 2904 N N . ILE A 1 195 ? 45.02000 -13.16100 -10.89900 1.000 18.20393 195 ILE A N 1
ATOM 2905 C CA . ILE A 1 195 ? 45.46800 -12.76400 -12.22200 1.000 18.61961 195 ILE A CA 1
ATOM 2906 C C . ILE A 1 195 ? 46.69600 -11.85400 -12.02800 1.000 20.64467 195 ILE A C 1
ATOM 2907 O O . ILE A 1 195 ? 46.54100 -10.70500 -11.61900 1.000 18.80690 195 ILE A O 1
ATOM 2923 N N . ALA A 1 196 ? 47.87900 -12.33600 -12.37600 1.000 17.99309 196 ALA A N 1
ATOM 2924 C CA . ALA A 1 196 ? 49.10600 -11.56400 -12.21700 1.000 18.20157 196 ALA A CA 1
ATOM 2925 C C . ALA A 1 196 ? 49.52300 -10.98600 -13.56300 1.000 19.73305 196 ALA A C 1
ATOM 2926 O O . ALA A 1 196 ? 49.64300 -11.72300 -14.54500 1.000 23.61391 196 ALA A O 1
ATOM 2933 N N . LEU A 1 197 ? 49.72500 -9.66600 -13.61100 1.000 18.91118 197 LEU A N 1
ATOM 2934 C CA . LEU A 1 197 ? 50.16600 -8.97700 -14.81900 1.000 19.71415 197 LEU A CA 1
ATOM 2935 C C . LEU A 1 197 ? 51.60500 -8.53000 -14.62300 1.000 20.96981 197 LEU A C 1
ATOM 2936 O O . LEU A 1 197 ? 51.89400 -7.76400 -13.69800 1.000 22.29138 197 LEU A O 1
ATOM 2952 N N . THR A 1 198 ? 52.49800 -9.00500 -15.48900 1.000 19.23344 198 THR A N 1
ATOM 2953 C CA . THR A 1 198 ? 53.92200 -8.76600 -15.29200 1.000 19.71815 198 THR A CA 1
ATOM 2954 C C . THR A 1 198 ? 54.68500 -9.15700 -16.54900 1.000 19.71597 198 THR A C 1
ATOM 2955 O O . THR A 1 198 ? 54.18000 -9.88600 -17.40000 1.000 22.68867 198 THR A O 1
ATOM 2966 N N . ASP A 1 199 ? 55.92400 -8.66900 -16.65300 1.000 22.50078 199 ASP A N 1
ATOM 2967 C CA . ASP A 1 199 ? 56.83600 -9.21100 -17.67200 1.000 23.18351 199 ASP A CA 1
ATOM 2968 C C . ASP A 1 199 ? 57.52800 -10.50400 -17.23400 1.000 24.38503 199 ASP A C 1
ATOM 2969 O O . ASP A 1 199 ? 58.19600 -11.15400 -18.05300 1.000 25.86440 199 ASP A O 1
ATOM 2978 N N . GLY A 1 200 ? 57.42600 -10.87400 -15.96600 1.000 22.66475 200 GLY A N 1
ATOM 2979 C CA . GLY A 1 200 ? 58.02600 -12.11400 -15.50900 1.000 23.92018 200 GLY A CA 1
ATOM 2980 C C . GLY A 1 200 ? 59.54300 -12.10200 -15.47400 1.000 27.73026 200 GLY A C 1
ATOM 2981 O O . GLY A 1 200 ? 60.16600 -13.15600 -15.41100 1.000 27.08341 200 GLY A O 1
ATOM 2985 N N . LYS A 1 201 ? 60.13800 -10.91900 -15.51700 1.000 23.00405 201 LYS A N 1
ATOM 2986 C CA . LYS A 1 201 ? 61.58800 -10.80300 -15.44400 1.000 27.82972 201 LYS A CA 1
ATOM 2987 C C . LYS A 1 201 ? 61.96300 -10.63800 -13.98600 1.000 26.86065 201 LYS A C 1
ATOM 2988 O O . LYS A 1 201 ? 61.94200 -9.53000 -13.46200 1.000 27.35259 201 LYS A O 1
ATOM 3007 N N . LEU A 1 202 ? 62.29700 -11.74000 -13.32700 1.000 23.30487 202 LEU A N 1
ATOM 3008 C CA . LEU A 1 202 ? 62.58100 -11.70700 -11.89700 1.000 22.53141 202 LEU A CA 1
ATOM 3009 C C . LEU A 1 202 ? 64.05900 -11.85700 -11.60300 1.000 23.62425 202 LEU A C 1
ATOM 3010 O O . LEU A 1 202 ? 64.74400 -12.63700 -12.25700 1.000 27.35338 202 LEU A O 1
ATOM 3026 N N . ASP A 1 203 ? 64.54200 -11.13000 -10.60800 1.000 21.71075 203 ASP A N 1
ATOM 3027 C CA . ASP A 1 203 ? 65.96000 -11.15600 -10.28200 1.000 22.60760 203 ASP A CA 1
ATOM 3028 C C . ASP A 1 203 ? 66.25900 -12.00200 -9.06300 1.000 21.99339 203 ASP A C 1
ATOM 3029 O O . ASP A 1 203 ? 65.37000 -12.32000 -8.28500 1.000 23.11594 203 ASP A O 1
ATOM 3038 N N . GLY A 1 204 ? 67.52500 -12.37600 -8.89600 1.000 22.89065 204 GLY A N 1
ATOM 3039 C CA . GLY A 1 204 ? 67.90200 -13.14700 -7.72000 1.000 23.38921 204 GLY A CA 1
ATOM 3040 C C . GLY A 1 204 ? 67.12500 -14.45600 -7.59800 1.000 22.11714 204 GLY A C 1
ATOM 3041 O O . GLY A 1 204 ? 66.86800 -15.14100 -8.57000 1.000 23.85341 204 GLY A O 1
ATOM 3045 N N . LEU A 1 205 ? 66.73727 -14.77069 -6.36766 1.000 22.94010 205 LEU A N 1
ATOM 3046 C CA . LEU A 1 205 ? 65.89406 -15.91999 -6.07899 1.000 22.48880 205 LEU A CA 1
ATOM 3047 C C . LEU A 1 205 ? 64.40731 -15.60367 -6.16409 1.000 24.00090 205 LEU A C 1
ATOM 3048 O O . LEU A 1 205 ? 63.58737 -16.43442 -5.75946 1.000 23.05180 205 LEU A O 1
ATOM 3063 N N . VAL A 1 206 ? 64.03248 -14.43493 -6.69124 1.000 20.99221 206 VAL A N 1
ATOM 3064 C CA . VAL A 1 206 ? 62.60971 -14.10844 -6.81426 1.000 21.48910 206 VAL A CA 1
ATOM 3065 C C . VAL A 1 206 ? 61.83731 -15.17897 -7.57050 1.000 21.69008 206 VAL A C 1
ATOM 3066 O O . VAL A 1 206 ? 60.68107 -15.44247 -7.21066 1.000 21.09610 206 VAL A O 1
ATOM 3079 N N . PRO A 1 207 ? 62.38076 -15.83077 -8.60455 1.000 20.83140 207 PRO A N 1
ATOM 3080 C CA . PRO A 1 207 ? 61.63741 -16.95621 -9.20400 1.000 21.77985 207 PRO A CA 1
ATOM 3081 C C . PRO A 1 207 ? 61.23760 -18.00746 -8.18318 1.000 22.31150 207 PRO A C 1
ATOM 3082 O O . PRO A 1 207 ? 60.08809 -18.46944 -8.18211 1.000 24.13148 207 PRO A O 1
ATOM 3093 N N . SER A 1 208 ? 62.16000 -18.38400 -7.29600 1.000 23.46711 208 SER A N 1
ATOM 3094 C CA . SER A 1 208 ? 61.83700 -19.34800 -6.25100 1.000 25.45287 208 SER A CA 1
ATOM 3095 C C . SER A 1 208 ? 60.79700 -18.79100 -5.29000 1.000 26.70447 208 SER A C 1
ATOM 3096 O O . SER A 1 208 ? 59.85000 -19.49500 -4.91700 1.000 26.70242 208 SER A O 1
ATOM 3104 N N . TYR A 1 209 ? 60.92700 -17.55200 -4.87700 1.000 24.74212 209 TYR A N 1
ATOM 3105 C CA . TYR A 1 209 ? 59.94100 -16.96200 -4.00200 1.000 25.52812 209 TYR A CA 1
ATOM 3106 C C . TYR A 1 209 ? 58.56300 -16.92200 -4.66700 1.000 22.39752 209 TYR A C 1
ATOM 3107 O O . TYR A 1 209 ? 57.57500 -17.23900 -4.03700 1.000 24.32364 209 TYR A O 1
ATOM 3118 N N . ALA A 1 210 ? 58.52200 -16.51900 -5.91800 1.000 21.51881 210 ALA A N 1
ATOM 3119 C CA . ALA A 1 210 ? 57.24200 -16.38300 -6.60500 1.000 20.34021 210 ALA A CA 1
ATOM 3120 C C . ALA A 1 210 ? 56.56400 -17.73100 -6.79000 1.000 21.56612 210 ALA A C 1
ATOM 3121 O O . ALA A 1 210 ? 55.34800 -17.85400 -6.59400 1.000 23.56757 210 ALA A O 1
ATOM 3128 N N . GLU A 1 211 ? 57.33100 -18.75000 -7.17900 1.000 23.62381 211 GLU A N 1
ATOM 3129 C CA . GLU A 1 211 ? 56.75300 -20.05700 -7.43700 1.000 27.63778 211 GLU A CA 1
ATOM 3130 C C . GLU A 1 211 ? 56.27400 -20.67100 -6.13300 1.000 30.67140 211 GLU A C 1
ATOM 3131 O O . GLU A 1 211 ? 55.26000 -21.36100 -6.11100 1.000 28.33110 211 GLU A O 1
ATOM 3143 N N . LYS A 1 212 ? 56.97300 -20.39900 -5.04100 1.000 26.20300 212 LYS A N 1
ATOM 3144 C CA . LYS A 1 212 ? 56.53300 -20.89400 -3.74700 1.000 29.11644 212 LYS A CA 1
ATOM 3145 C C . LYS A 1 212 ? 55.21300 -20.25600 -3.34400 1.000 26.00920 212 LYS A C 1
ATOM 3146 O O . LYS A 1 212 ? 54.30200 -20.94100 -2.89200 1.000 30.32349 212 LYS A O 1
ATOM 3165 N N . GLU A 1 213 ? 55.10600 -18.94500 -3.51300 1.000 25.23437 213 GLU A N 1
ATOM 3166 C CA . GLU A 1 213 ? 53.88900 -18.24400 -3.12000 1.000 25.98796 213 GLU A CA 1
ATOM 3167 C C . GLU A 1 213 ? 52.72800 -18.67100 -4.00100 1.000 25.84621 213 GLU A C 1
ATOM 3168 O O . GLU A 1 213 ? 51.60300 -18.78900 -3.53400 1.000 25.97454 213 GLU A O 1
ATOM 3180 N N . ALA A 1 214 ? 52.97300 -18.94400 -5.26400 1.000 23.91102 214 ALA A N 1
ATOM 3181 C CA . ALA A 1 214 ? 51.92200 -19.39000 -6.16000 1.000 24.64085 214 ALA A CA 1
ATOM 3182 C C . ALA A 1 214 ? 51.43000 -20.78500 -5.78100 1.000 26.02499 214 ALA A C 1
ATOM 3183 O O . ALA A 1 214 ? 50.25600 -21.09200 -5.90600 1.000 28.50311 214 ALA A O 1
ATOM 3190 N N . LYS A 1 215 ? 52.33600 -21.63600 -5.32700 1.000 29.37113 215 LYS A N 1
ATOM 3191 C CA . LYS A 1 215 ? 51.94000 -22.97500 -4.92000 1.000 31.11151 215 LYS A CA 1
ATOM 3192 C C . LYS A 1 215 ? 51.11100 -22.86100 -3.66600 1.000 34.92149 215 LYS A C 1
ATOM 3193 O O . LYS A 1 215 ? 50.21500 -23.65500 -3.46300 1.000 33.20177 215 LYS A O 1
ATOM 3208 N N . ILE A 1 216 ? 51.37700 -21.87100 -2.83800 1.000 30.68279 216 ILE A N 1
ATOM 3209 C CA . ILE A 1 216 ? 50.53600 -21.63200 -1.68400 1.000 34.07285 216 ILE A C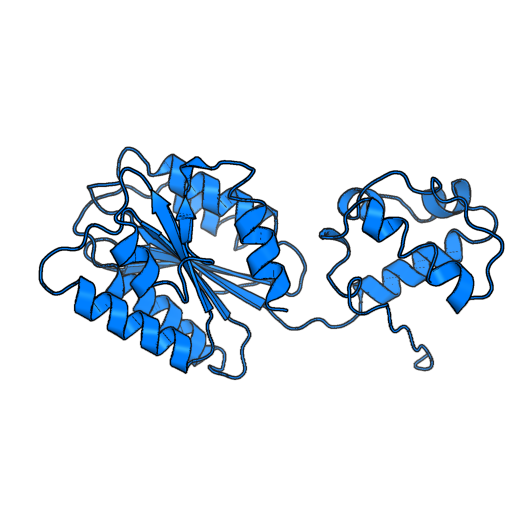A 1
ATOM 3210 C C . ILE A 1 216 ? 49.14700 -21.22800 -2.16500 1.000 31.73025 216 ILE A C 1
ATOM 3211 O O . ILE A 1 216 ? 48.14600 -21.68000 -1.64800 1.000 32.58166 216 ILE A O 1
ATOM 3227 N N . SER A 1 217 ? 49.07300 -20.33600 -3.13600 1.000 28.14170 217 SER A N 1
ATOM 3228 C CA . SER A 1 217 ? 47.76900 -20.00400 -3.70800 1.000 28.02141 217 SER A CA 1
ATOM 3229 C C . SER A 1 217 ? 47.03100 -21.26400 -4.11200 1.000 29.52179 217 SER A C 1
ATOM 3230 O O . SER A 1 217 ? 45.85700 -21.46200 -3.77200 1.000 31.46412 217 SER A O 1
ATOM 3238 N N . ARG A 1 218 ? 47.69800 -22.16400 -4.83600 1.000 31.30156 218 ARG A N 1
ATOM 3239 C CA . ARG A 1 218 ? 47.01000 -23.38800 -5.21500 1.000 30.61428 218 ARG A CA 1
ATOM 3240 C C . ARG A 1 218 ? 46.62800 -24.22900 -3.99900 1.000 34.54283 218 ARG A C 1
ATOM 3241 O O . ARG A 1 218 ? 45.59700 -24.93000 -4.02300 1.000 37.13915 218 ARG A O 1
ATOM 3262 N N . SER A 1 219 ? 47.40900 -24.19900 -2.91800 1.000 34.67087 219 SER A N 1
ATOM 3263 C CA . SER A 1 219 ? 47.06600 -25.00900 -1.74300 1.000 37.41410 219 SER A CA 1
ATOM 3264 C C . SER A 1 219 ? 45.84100 -24.46000 -1.03200 1.000 37.25704 219 SER 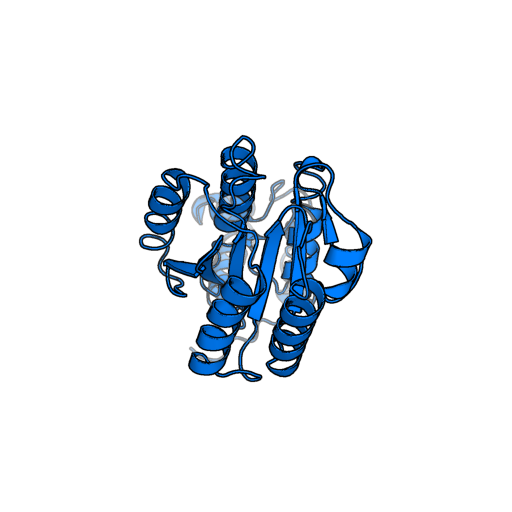A C 1
ATOM 3265 O O . SER A 1 219 ? 45.17700 -25.19000 -0.29300 1.000 39.59828 219 SER A O 1
ATOM 3273 N N . LEU A 1 220 ? 45.52800 -23.20100 -1.24500 1.000 36.95629 220 LEU A N 1
ATOM 3274 C CA . LEU A 1 220 ? 44.31300 -22.55500 -0.77400 1.000 39.97070 220 LEU A CA 1
ATOM 3275 C C . LEU A 1 220 ? 43.15600 -22.73900 -1.74600 1.000 38.62791 220 LEU A C 1
ATOM 3276 O O . LEU A 1 220 ? 42.02100 -22.28400 -1.47500 1.000 39.94371 220 LEU A O 1
ATOM 3292 N N . GLY A 1 221 ? 43.38100 -23.40500 -2.86800 1.000 34.99994 221 GLY A N 1
ATOM 3293 C CA . GLY A 1 221 ? 42.29700 -23.69600 -3.78200 1.000 35.95590 221 GLY A CA 1
ATOM 3294 C C . GLY A 1 221 ? 42.23400 -22.77100 -4.94300 1.000 36.33043 221 GLY A C 1
ATOM 3295 O O . GLY A 1 221 ? 41.39000 -22.96400 -5.82400 1.000 35.54725 221 GLY A O 1
ATOM 3299 N N . ALA A 1 222 ? 43.08400 -21.75600 -4.95300 1.000 33.52509 222 ALA A N 1
ATOM 3300 C CA . ALA A 1 222 ? 43.00500 -20.72000 -5.95600 1.000 29.76845 222 ALA A CA 1
ATOM 3301 C C . ALA A 1 222 ? 43.58100 -21.19400 -7.28400 1.000 29.28828 222 ALA A C 1
ATOM 3302 O O . ALA A 1 222 ? 44.38400 -22.13300 -7.33300 1.000 34.46943 222 ALA A O 1
ATOM 3309 N N . SER A 1 223 ? 43.14800 -20.59300 -8.36200 1.000 29.61299 223 SER A N 1
ATOM 3310 C CA . SER A 1 223 ? 43.69900 -20.82400 -9.68200 1.000 27.91152 223 SER A CA 1
ATOM 3311 C C . SER A 1 223 ? 44.42000 -19.56800 -10.10500 1.000 26.88162 223 SER A C 1
ATOM 3312 O O . SER A 1 223 ? 43.87000 -18.45800 -9.99100 1.000 25.51689 223 SER A O 1
ATOM 3320 N N . VAL A 1 224 ? 45.63900 -19.72100 -10.63700 1.000 24.21641 224 VAL A N 1
ATOM 3321 C CA . VAL A 1 224 ? 46.53800 -18.60500 -10.90000 1.000 23.28640 224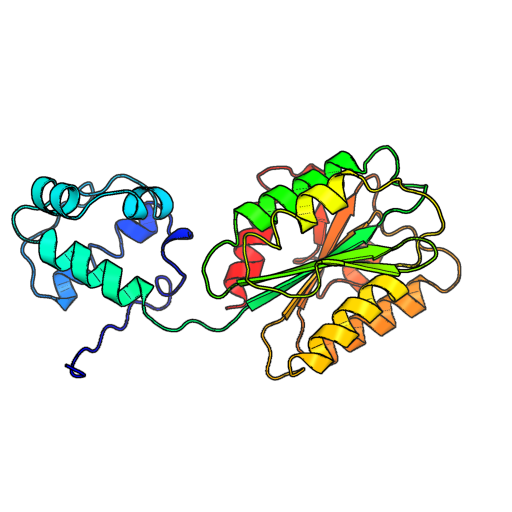 VAL A CA 1
ATOM 3322 C C . VAL A 1 224 ? 46.72600 -18.44700 -12.38700 1.000 19.95406 224 VAL A C 1
ATOM 3323 O O . VAL A 1 224 ? 47.00500 -19.41400 -13.09900 1.000 23.50115 224 VAL A O 1
ATOM 3336 N N . TYR A 1 225 ? 46.46400 -17.24200 -12.87700 1.000 20.29761 225 TYR A N 1
ATOM 3337 C CA . TYR A 1 225 ? 46.68400 -16.84800 -14.24700 1.000 19.36782 225 TYR A CA 1
ATOM 3338 C C . TYR A 1 225 ? 47.79800 -15.79900 -14.26100 1.000 21.66865 225 TYR A C 1
ATOM 3339 O O . TYR A 1 225 ? 47.98900 -15.07000 -13.28700 1.000 19.91878 225 TYR A O 1
ATOM 3357 N N . ALA A 1 226 ? 48.49100 -15.72700 -15.39500 1.000 20.94356 226 ALA A N 1
ATOM 3358 C CA . ALA A 1 226 ? 49.53200 -14.73200 -15.56900 1.000 21.57111 226 ALA A CA 1
ATOM 3359 C C . ALA A 1 226 ? 49.31200 -14.06100 -16.91400 1.000 25.19151 226 ALA A C 1
ATOM 3360 O O . ALA A 1 226 ? 49.16100 -14.74700 -17.92000 1.000 27.57188 226 ALA A O 1
ATOM 3367 N N . VAL A 1 227 ? 49.25600 -12.73400 -16.94100 1.000 21.85857 227 VAL A N 1
ATOM 3368 C CA . VAL A 1 227 ? 49.11200 -11.99600 -18.19500 1.000 21.01450 227 VAL A CA 1
ATOM 3369 C C . VAL A 1 227 ? 50.44900 -11.33300 -18.46300 1.000 20.74289 227 VAL A C 1
ATOM 3370 O O . VAL A 1 227 ? 50.91100 -10.53900 -17.65200 1.000 20.95942 227 VAL A O 1
ATOM 3383 N N . GLY A 1 228 ? 51.07100 -11.63800 -19.59500 1.000 21.61049 228 GLY A N 1
ATOM 3384 C CA . GLY A 1 228 ? 52.41600 -11.17100 -19.87700 1.000 21.99830 228 GLY A CA 1
ATOM 3385 C C . GLY A 1 228 ? 52.43100 -9.82700 -20.58400 1.000 21.41250 228 GLY A C 1
ATOM 3386 O O . GLY A 1 228 ? 51.66300 -9.58800 -21.52000 1.000 22.35712 228 GLY A O 1
ATOM 3390 N N . VAL A 1 229 ? 53.32800 -8.95000 -20.13100 1.000 22.34163 229 VAL A N 1
ATOM 3391 C CA . VAL A 1 229 ? 53.45800 -7.63000 -20.71800 1.000 25.26826 229 VAL A CA 1
ATOM 3392 C C . VAL A 1 229 ? 54.87700 -7.49700 -21.24200 1.000 26.20122 229 VAL A C 1
ATOM 3393 O O . VAL A 1 229 ? 55.79400 -8.10300 -20.69300 1.000 27.31367 229 VAL A O 1
ATOM 3406 N N . LEU A 1 230 ? 55.05300 -6.72300 -22.31300 1.000 29.54924 230 LEU A N 1
ATOM 3407 C CA . LEU A 1 230 ? 56.37300 -6.54600 -22.91800 1.000 30.66220 230 LEU A CA 1
ATOM 3408 C C . LEU A 1 230 ? 56.92600 -7.87800 -23.42000 1.000 33.47504 230 LEU A C 1
ATOM 3409 O O . LEU A 1 230 ? 56.16000 -8.80100 -23.71100 1.000 33.02476 230 LEU A O 1
ATOM 3425 N N . ASP A 1 231 ? 58.25200 -7.98600 -23.54900 1.000 34.80253 231 ASP A N 1
ATOM 3426 C CA . ASP A 1 231 ? 58.89400 -9.23700 -23.96000 1.000 36.83324 231 ASP A CA 1
ATOM 3427 C C . ASP A 1 231 ? 58.94100 -10.17600 -22.75700 1.000 37.29718 231 ASP A C 1
ATOM 3428 O O . ASP A 1 231 ? 59.99400 -10.46700 -22.18200 1.000 32.99204 231 ASP A O 1
ATOM 3437 N N . PHE A 1 232 ? 57.76300 -10.66300 -22.38100 1.000 31.35517 232 PHE A N 1
ATOM 3438 C CA . PHE A 1 232 ? 57.64300 -11.38700 -21.12900 1.000 28.51566 232 PHE A CA 1
ATOM 3439 C C . PHE A 1 232 ? 58.28200 -12.77000 -21.22600 1.000 30.89817 232 PHE A C 1
ATOM 3440 O O . PHE A 1 232 ? 58.44700 -13.34800 -22.30500 1.000 31.91243 232 PHE A O 1
ATOM 3457 N N . GLU A 1 233 ? 58.64900 -13.28700 -20.05900 1.000 29.59232 233 GLU A N 1
ATOM 3458 C CA . GLU A 1 233 ? 59.32700 -14.57100 -19.91500 1.000 28.64701 233 GLU A CA 1
ATOM 3459 C C . GLU A 1 233 ? 58.26700 -15.65500 -19.82000 1.000 28.12215 233 GLU A C 1
ATOM 3460 O O . GLU A 1 233 ? 57.71900 -15.90800 -18.74400 1.000 28.11669 233 GLU A O 1
ATOM 3472 N N . GLN A 1 234 ? 57.98300 -16.30500 -20.94900 1.000 30.08594 234 GLN A N 1
ATOM 3473 C CA . GLN A 1 234 ? 56.88400 -17.27600 -21.00000 1.000 30.45997 234 GLN A CA 1
ATOM 3474 C C . GLN A 1 234 ? 57.08300 -18.41500 -19.99600 1.000 30.42581 234 GLN A C 1
ATOM 3475 O O . GLN A 1 234 ? 56.15700 -18.75900 -19.25300 1.000 30.87078 234 GLN A O 1
ATOM 3489 N N . ALA A 1 235 ? 58.27600 -19.00400 -19.95100 1.000 33.74961 235 ALA A N 1
ATOM 3490 C CA . ALA A 1 235 ? 58.51600 -20.12300 -19.03900 1.000 32.52013 235 ALA A CA 1
ATOM 3491 C C . ALA A 1 235 ? 58.26600 -19.73200 -17.58100 1.000 32.15332 235 ALA A C 1
ATOM 3492 O O . ALA A 1 235 ? 57.63000 -20.47400 -16.82800 1.000 31.85520 235 ALA A O 1
ATOM 3499 N N . GLN A 1 236 ? 58.78600 -18.57200 -17.15300 1.000 27.88277 236 GLN A N 1
ATOM 3500 C CA . GLN A 1 236 ? 58.53600 -18.09400 -15.79600 1.000 26.45283 236 GLN A CA 1
ATOM 3501 C C . GLN A 1 236 ? 57.05300 -17.92200 -15.50800 1.000 26.20526 236 GLN A C 1
ATOM 3502 O O . GLN A 1 236 ? 56.58700 -18.27100 -14.42700 1.000 26.00858 236 GLN A O 1
ATOM 3516 N N . LEU A 1 237 ? 56.29300 -17.32800 -16.43800 1.000 25.15883 237 LEU A N 1
ATOM 3517 C CA . LEU A 1 237 ? 54.85100 -17.17800 -16.23300 1.000 21.55465 237 LEU A CA 1
ATOM 3518 C C . LEU A 1 237 ? 54.16200 -18.52100 -16.13900 1.000 23.86422 237 LEU A C 1
ATOM 3519 O O . LEU A 1 237 ? 53.26700 -18.68500 -15.31000 1.000 25.69546 237 LEU A O 1
ATOM 3535 N N . GLU A 1 238 ? 54.61500 -19.51200 -16.93700 1.000 26.52109 238 GLU A N 1
ATOM 3536 C CA . GLU A 1 238 ? 54.02300 -20.85800 -16.85800 1.000 29.99807 238 GLU A CA 1
ATOM 3537 C C . GLU A 1 238 ? 54.23900 -21.51500 -15.50200 1.000 28.93376 238 GLU A C 1
ATOM 3538 O O . GLU A 1 238 ? 53.46600 -22.39100 -15.11500 1.000 32.80499 238 GLU A O 1
ATOM 3550 N N . ARG A 1 239 ? 55.34500 -21.20900 -14.83700 1.000 29.11715 239 ARG A N 1
ATOM 3551 C CA . ARG A 1 239 ? 55.62300 -21.80000 -13.52600 1.000 30.66719 239 ARG A CA 1
ATOM 3552 C C . ARG A 1 239 ? 54.84600 -21.11200 -12.41000 1.000 28.39428 239 ARG A C 1
ATOM 3553 O O . ARG A 1 239 ? 54.56100 -21.73100 -11.37100 1.000 35.89811 239 ARG A O 1
ATOM 3574 N N . ILE A 1 240 ? 54.47100 -19.85300 -12.60100 1.000 25.33604 240 ILE A N 1
ATOM 3575 C CA . ILE A 1 240 ? 53.59900 -19.12800 -11.65600 1.000 25.43073 240 ILE A CA 1
ATOM 3576 C C . ILE A 1 240 ? 52.13700 -19.48200 -11.86500 1.000 24.30147 240 ILE A C 1
ATOM 3577 O O . ILE A 1 240 ? 51.43900 -19.81300 -10.91300 1.000 23.88147 240 ILE A O 1
ATOM 3593 N N . ALA A 1 241 ? 51.67000 -19.41000 -13.10300 1.000 23.30996 241 ALA A N 1
ATOM 3594 C CA . ALA A 1 241 ? 50.29600 -19.78200 -13.40200 1.000 23.16494 241 ALA A CA 1
ATOM 3595 C C . ALA A 1 241 ? 50.11300 -21.27700 -13.21300 1.000 24.65643 241 ALA A C 1
ATOM 3596 O O . ALA A 1 241 ? 51.08800 -22.01500 -13.11700 1.000 29.00153 241 ALA A O 1
ATOM 3603 N N . ASP A 1 242 ? 48.86600 -21.72900 -13.16100 1.000 25.72968 242 ASP A N 1
ATOM 3604 C CA . ASP A 1 242 ? 48.59700 -23.15600 -13.02600 1.000 28.75456 242 ASP A CA 1
ATOM 3605 C C . ASP A 1 242 ? 49.18100 -23.91900 -14.20000 1.000 30.47327 242 ASP A C 1
ATOM 3606 O O . ASP A 1 242 ? 49.69500 -25.02200 -14.03000 1.000 33.70375 242 ASP A O 1
ATOM 3615 N N . SER A 1 243 ? 49.10200 -23.34200 -15.39100 1.000 34.34613 243 SER A N 1
ATOM 3616 C CA . SER A 1 243 ? 49.62600 -23.99600 -16.57800 1.000 34.38306 243 SER A CA 1
ATOM 3617 C C . SER A 1 243 ? 49.81300 -22.99700 -17.68800 1.000 36.33917 243 SER A C 1
ATOM 3618 O O . SER A 1 243 ? 49.43100 -21.83900 -17.55100 1.000 30.18501 243 SER A O 1
ATOM 3626 N N . LYS A 1 244 ? 50.39100 -23.44000 -18.79600 1.000 35.32662 244 LYS A N 1
ATOM 3627 C CA . LYS A 1 244 ? 50.57100 -22.56400 -19.94100 1.000 38.58364 244 LYS A CA 1
ATOM 3628 C C . LYS A 1 244 ? 49.22200 -22.10300 -20.46100 1.000 32.31935 244 LYS A C 1
ATOM 3629 O O . LYS A 1 244 ? 49.11400 -21.02500 -21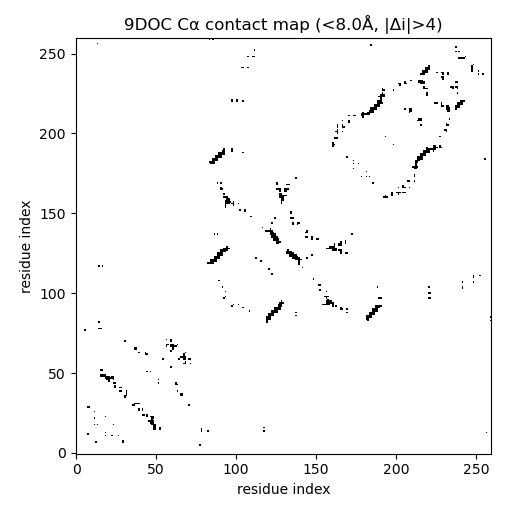.03300 1.000 32.97433 244 LYS A O 1
ATOM 3638 N N . GLU A 1 245 ? 48.19500 -22.92300 -20.26900 1.000 34.84372 245 GLU A N 1
ATOM 3639 C CA . GLU A 1 245 ? 46.86000 -22.57100 -20.73800 1.000 31.00794 245 GLU A CA 1
ATOM 3640 C C . GLU A 1 245 ? 46.32200 -21.38400 -19.95900 1.000 32.31048 245 GLU A C 1
ATOM 3641 O O . GLU A 1 245 ? 45.39500 -20.72400 -20.41800 1.000 35.50010 245 GLU A O 1
ATOM 3653 N N . GLN A 1 246 ? 46.88900 -21.10900 -18.78700 1.000 30.46151 246 GLN A N 1
ATOM 3654 C CA . GLN A 1 246 ? 46.49700 -19.92800 -18.02100 1.000 25.39147 246 GLN A CA 1
ATOM 3655 C C . GLN A 1 246 ? 47.48600 -18.76400 -18.13700 1.000 25.56842 246 GLN A C 1
ATOM 3656 O O . GLN A 1 246 ? 47.44600 -17.84000 -17.31400 1.000 23.79649 246 GLN A O 1
ATOM 3670 N N . VAL A 1 247 ? 48.29300 -18.75100 -19.17900 1.000 25.43623 247 VAL A N 1
ATOM 3671 C CA . VAL A 1 247 ? 49.20400 -17.64500 -19.48200 1.000 24.41844 247 VAL A CA 1
ATOM 3672 C C . VAL A 1 247 ? 48.68300 -16.99600 -20.76800 1.000 26.12347 247 VAL A C 1
ATOM 3673 O O . VAL A 1 247 ? 48.50300 -17.66700 -21.79400 1.000 27.58190 247 VAL A O 1
ATOM 3686 N N . PHE A 1 248 ? 48.40500 -15.70300 -20.71800 1.000 23.41496 248 PHE A N 1
ATOM 3687 C CA . PHE A 1 248 ? 47.91800 -14.96200 -21.86600 1.000 24.70767 248 PHE A CA 1
ATOM 3688 C C . PHE A 1 248 ? 48.75500 -13.72800 -22.10600 1.000 22.08429 248 PHE A C 1
ATOM 3689 O O . PHE A 1 248 ? 49.24200 -13.12100 -21.17000 1.000 24.80837 248 PHE A O 1
ATOM 3706 N N . PRO A 1 249 ? 48.89300 -13.31600 -23.36900 1.000 25.44618 249 PRO A N 1
ATOM 3707 C CA . PRO A 1 249 ? 49.61600 -12.07400 -23.64100 1.000 23.93731 249 PRO A CA 1
ATOM 3708 C C . PRO A 1 249 ? 48.69500 -10.86200 -23.62600 1.000 25.16618 249 PRO A C 1
ATOM 3709 O O . PRO A 1 249 ? 47.63500 -10.89700 -24.24400 1.000 28.23881 249 PRO A O 1
ATOM 3720 N N . VAL A 1 250 ? 49.09900 -9.79700 -22.94900 1.000 23.55487 250 VAL A N 1
ATOM 3721 C CA . VAL A 1 250 ? 48.29900 -8.58400 -22.93200 1.000 26.26907 250 VAL A CA 1
ATOM 3722 C C . VAL A 1 250 ? 48.20200 -8.03700 -24.34900 1.000 32.50780 250 VAL A C 1
ATOM 3723 O O . VAL A 1 250 ? 47.25900 -7.32200 -24.67700 1.000 35.15370 250 VAL A O 1
ATOM 3736 N N . LYS A 1 251 ? 49.16600 -8.38700 -25.19500 1.000 30.12860 251 LYS A N 1
ATOM 3737 C CA . LYS A 1 251 ? 49.17300 -7.91600 -26.57500 1.000 34.18480 251 LYS A CA 1
ATOM 3738 C C . LYS A 1 251 ? 48.11200 -8.58300 -27.45200 1.000 33.54055 251 LYS A C 1
ATOM 3739 O O . LYS A 1 251 ? 47.82900 -8.10400 -28.54700 1.000 39.97176 251 LYS A O 1
ATOM 3743 N N . GLY A 1 252 ? 47.52300 -9.67800 -26.98200 1.000 33.90462 252 GLY A N 1
ATOM 3744 C CA . GLY A 1 252 ? 46.49000 -10.33600 -27.76000 1.000 33.92624 252 GLY A CA 1
ATOM 3745 C C . GLY A 1 252 ? 45.17600 -9.59400 -27.79200 1.000 36.09469 252 GLY A C 1
ATOM 3746 O O . GLY A 1 252 ? 44.23000 -10.05200 -28.44400 1.000 39.54466 252 GLY A O 1
ATOM 3750 N N . GLY A 1 253 ? 45.08400 -8.47000 -27.08500 1.000 37.55923 253 GLY A N 1
ATOM 3751 C CA . GLY A 1 253 ? 43.91500 -7.61200 -27.20600 1.000 39.71214 253 GLY A CA 1
ATOM 3752 C C . GLY A 1 253 ? 42.62800 -8.35300 -26.90000 1.000 37.86102 253 GLY A C 1
ATOM 3753 O O . GLY A 1 253 ? 42.51600 -9.06400 -25.90200 1.000 33.23051 253 GLY A O 1
ATOM 3757 N N . PHE A 1 254 ? 41.62900 -8.17900 -27.77000 1.000 42.31822 254 PHE A N 1
ATOM 3758 C CA . PHE A 1 254 ? 40.31300 -8.74600 -27.49300 1.000 40.99504 254 PHE A CA 1
ATOM 3759 C C . PHE A 1 254 ? 40.35400 -10.26800 -27.46300 1.000 39.17098 254 PHE A C 1
ATOM 3760 O O . PHE A 1 254 ? 39.64500 -10.89500 -26.66900 1.000 37.80120 254 PHE A O 1
ATOM 3777 N N . GLN A 1 255 ? 41.16200 -10.88200 -28.33300 1.000 40.28540 255 GLN A N 1
ATOM 3778 C CA . GLN A 1 255 ? 41.24600 -12.33900 -28.35400 1.000 38.74669 255 GLN A CA 1
ATOM 3779 C C . GLN A 1 255 ? 41.79900 -12.87000 -27.04000 1.000 35.69254 255 GLN A C 1
ATOM 3780 O O . GLN A 1 255 ? 41.32800 -13.89100 -26.52700 1.000 34.42293 255 GLN A O 1
ATOM 3787 N N . ALA A 1 256 ? 42.80000 -12.18900 -26.47900 1.000 32.24629 256 ALA A N 1
ATOM 3788 C CA . ALA A 1 256 ? 43.32200 -12.59100 -25.17900 1.000 29.75434 256 ALA A CA 1
ATOM 3789 C C . ALA A 1 256 ? 42.30400 -12.33500 -24.07600 1.000 29.48599 256 ALA A C 1
ATOM 3790 O O . ALA A 1 256 ? 42.15400 -13.15600 -23.16500 1.000 26.88999 256 ALA A O 1
ATOM 3797 N N . LEU A 1 257 ? 41.59600 -11.20200 -24.13600 1.000 28.27913 257 LEU A N 1
ATOM 3798 C CA A LEU A 1 257 ? 40.56000 -10.93100 -23.14300 0.526 27.91303 257 LEU A CA 1
ATOM 3799 C CA B LEU A 1 257 ? 40.56000 -10.93200 -23.14300 0.474 27.92833 257 LEU A CA 1
ATOM 3800 C C . LEU A 1 257 ? 39.46300 -11.98800 -23.20600 1.000 24.84840 257 LEU A C 1
ATOM 3801 O O . LEU A 1 257 ? 39.06600 -12.55000 -22.17900 1.000 25.48615 257 LEU A O 1
ATOM 3829 N N . LYS A 1 258 ? 38.96800 -12.28700 -24.41100 1.000 27.06710 258 LYS A N 1
ATOM 3830 C CA . LYS A 1 258 ? 37.94700 -13.32500 -24.55500 1.000 26.85259 258 LYS A CA 1
ATOM 3831 C C . LYS A 1 258 ? 38.46000 -14.66700 -24.04500 1.000 28.15373 258 LYS A C 1
ATOM 3832 O O . LYS A 1 258 ? 37.72700 -15.41100 -23.37800 1.000 27.11094 258 LYS A O 1
ATOM 3842 N N . GLY A 1 259 ? 39.71200 -14.99700 -24.36100 1.000 28.69507 259 GLY A N 1
ATOM 3843 C CA . GLY A 1 259 ? 40.27200 -16.26200 -23.91400 1.000 29.10238 259 GLY A CA 1
ATOM 3844 C C . GLY A 1 259 ? 40.33300 -16.37300 -22.40500 1.000 23.13517 259 GLY A C 1
ATOM 3845 O O . GLY A 1 259 ? 39.97500 -17.39600 -21.82700 1.000 24.55872 259 GLY A O 1
ATOM 3849 N N . ILE A 1 260 ? 40.80000 -15.31500 -21.74000 1.000 23.38227 260 ILE A N 1
ATOM 3850 C CA . ILE A 1 260 ? 40.94200 -15.37600 -20.29400 1.000 22.40011 260 ILE A CA 1
ATOM 3851 C C . ILE A 1 260 ? 39.57000 -15.28900 -19.62900 1.000 23.58787 260 ILE A C 1
ATOM 3852 O O . ILE A 1 260 ? 39.33700 -15.93100 -18.61100 1.000 21.55161 260 ILE A O 1
ATOM 3868 N N . ILE A 1 261 ? 38.65800 -14.51000 -20.21100 1.000 21.18405 261 ILE A N 1
ATOM 3869 C CA . ILE A 1 261 ? 37.29700 -14.44900 -19.65300 1.000 22.93184 261 ILE A CA 1
ATOM 3870 C C . ILE A 1 261 ? 36.63000 -15.81400 -19.70000 1.000 20.25924 261 ILE A C 1
ATOM 3871 O O . ILE A 1 261 ? 36.06600 -16.27600 -18.71800 1.000 22.37849 261 ILE A O 1
ATOM 3887 N N . ASN A 1 262 ? 36.70400 -16.46300 -20.84600 1.000 22.79034 262 ASN A N 1
ATOM 3888 C CA . ASN A 1 262 ? 36.07600 -17.77200 -20.95900 1.000 23.94822 262 ASN A CA 1
ATOM 3889 C C . ASN A 1 262 ? 36.73800 -18.75800 -20.02200 1.000 24.02546 262 ASN A C 1
ATOM 3890 O O . ASN A 1 262 ? 36.08200 -19.61300 -19.42300 1.000 24.60863 262 ASN A O 1
ATOM 3901 N N . SER A 1 263 ? 38.06900 -18.67000 -19.89300 1.000 25.22476 263 SER A N 1
ATOM 3902 C CA . SER A 1 263 ? 38.74600 -19.61200 -18.98900 1.000 23.10355 263 SER A CA 1
ATOM 3903 C C . SER A 1 263 ? 38.29400 -19.42900 -17.54400 1.000 23.56291 263 SER A C 1
ATOM 3904 O O . SER A 1 263 ? 38.11100 -20.40200 -16.80200 1.000 25.79232 263 SER A O 1
ATOM 3912 N N . ILE A 1 264 ? 38.18300 -18.17300 -17.10000 1.000 22.73158 264 ILE A N 1
ATOM 3913 C CA . ILE A 1 264 ? 37.77500 -17.90000 -15.72100 1.000 24.20334 264 ILE A CA 1
ATOM 3914 C C . ILE A 1 264 ? 36.32500 -18.36100 -15.50100 1.000 22.86472 264 ILE A C 1
ATOM 3915 O O . ILE A 1 264 ? 35.97600 -18.96900 -14.48900 1.000 26.95278 264 ILE A O 1
ATOM 3931 N N . LEU A 1 265 ? 35.41400 -17.97200 -16.40200 1.000 23.20525 265 LEU A N 1
ATOM 3932 C CA . LEU A 1 265 ? 34.02200 -18.41300 -16.30100 1.000 25.94503 265 LEU A CA 1
ATOM 3933 C C . LEU A 1 265 ? 33.88000 -19.93800 -16.24200 1.000 26.08607 265 LEU A C 1
ATOM 3934 O O . LEU A 1 265 ? 33.02300 -20.45600 -15.54600 1.000 28.32063 265 LEU A O 1
ATOM 3950 N N . ALA A 1 266 ? 34.79400 -20.66700 -16.92900 1.000 25.58594 266 ALA A N 1
ATOM 3951 C CA . ALA A 1 266 ? 34.81300 -22.11400 -16.92400 1.000 30.80618 266 ALA A CA 1
ATOM 3952 C C . ALA A 1 266 ? 35.40100 -22.72100 -15.65600 1.000 33.37580 266 ALA A C 1
ATOM 3953 O O . ALA A 1 266 ? 35.44800 -23.96000 -15.53600 1.000 37.13472 266 ALA A O 1
ATOM 3960 N N . GLN A 1 267 ? 35.82700 -21.89600 -14.70300 1.000 30.99898 267 GLN A N 1
ATOM 3961 C CA . GLN A 1 267 ? 36.11800 -22.40400 -13.36900 1.000 34.98812 267 GLN A CA 1
ATOM 3962 C C . GLN A 1 267 ? 34.88300 -22.56100 -12.48800 1.000 43.71531 267 GLN A C 1
ATOM 3963 O O . GLN A 1 267 ? 34.97900 -23.29600 -11.49500 1.000 53.43272 267 GLN A O 1
ATOM 3977 N N . SER A 1 268 ? 33.74200 -21.91300 -12.81400 1.000 44.61981 268 SER A N 1
ATOM 3978 C CA . SER A 1 268 ? 32.50100 -21.99200 -12.00200 1.000 51.72032 268 SER A CA 1
ATOM 3979 C C . SER A 1 268 ? 32.04000 -23.41700 -11.70200 1.000 55.45963 268 SER A C 1
ATOM 3980 O O . SER A 1 268 ? 32.24500 -24.35000 -12.49300 1.000 60.01501 268 SER A O 1
#

InterPro domains:
  IPR002035 von Willebrand factor, type A [PF00092] (44-198)
  IPR002035 von Willebrand factor, type A [PS50234] (44-213)
  IPR002035 von Willebrand factor, type A [SM00327] (42-214)
  IPR008399 Anthrax toxin receptor, C-terminal [PF05586] (394-479)
  IPR008400 Anthrax toxin receptor, extracellular domain [PF05587] (216-317)
  IPR017360 Anthrax toxin receptor [PIRSF038023] (1-489)
  IPR036465 von Willebrand factor A-like domain superfamily [G3DSA:3.40.50.410] (37-218)
  IPR036465 von Willebrand factor A-like domain superfamily [SSF53300] (39-218)

Secondary structure (DSSP, 8-state):
---------GGG-S-GGG--HHHHHHHHHHHHHHHTPPPPPTTTT-S-HHHHTT--HHHHHHH-TTTHHHHHHHHHHHHHS----EEEEEEEE-SGGGGGGHHHHHHHHHHHHHH--STTEEEEEEEESSSEEEEEEEE--HHHHHHHHHHHHT----S---HHHHHHHHHHHHHHHTGGGS-EEEEEEE-----TTHHHHHHHHHHHHHHTT-EEEEEE-SS--HHHHHHHSSSGGGEEEGGGHHHHHHHHHHHHHTT-

GO terms:
  GO:0005789 endoplasmic reticulum membrane (C, EXP)
  GO:0005886 plasma membrane (C, EXP)
  GO:0005886 plasma membrane (C, TAS)
  GO:0010008 endosome membrane (C, TAS)
  GO:0005515 protein binding (F, IPI)

Radius of gyration: 20.88 Å; Cα contacts (8 Å, |Δi|>4): 447; chains: 1; bounding box: 66×35×39 Å

Foldseek 3Di:
DPPDDDDDDPVLLPQQLPFFQVSVLVRQVVCCVVVVFDDDPSVLPRGGSNVVVPDDLVSQCVSPVRCSNVVVVVSVVSLVDDDAQAEEEEEEELAPVCQVPLVLVLVLVVVVLVSPLRQSYWYWYWYDAPAIDTLQQTDNPVVSVVVSSVVSVPDGRHHHGQSLRSLVVQLVSLVVVPQLVHNYEYEYEELLDHDDCSLVSLLVSLVSCVNSVYFYAYEHEDNHDQVSRQSNGVHSQRYHYSVVPPVRSVSNVVVSSVSD

B-factor: mean 31.2, std 11.74, range [12.77, 112.64]

Nearest PDB structures (foldseek):
  9doc-assembly1_A  TM=1.004E+00  e=5.025E-51  Homo sapiens
  8ft8-assembly1_A  TM=9.997E-01  e=5.120E-48  Homo sapiens
  7n1o-assembly1_A  TM=7.384E-01  e=6.116E-44  Homo sapiens
  8fzu-assembly2_B  TM=6.645E-0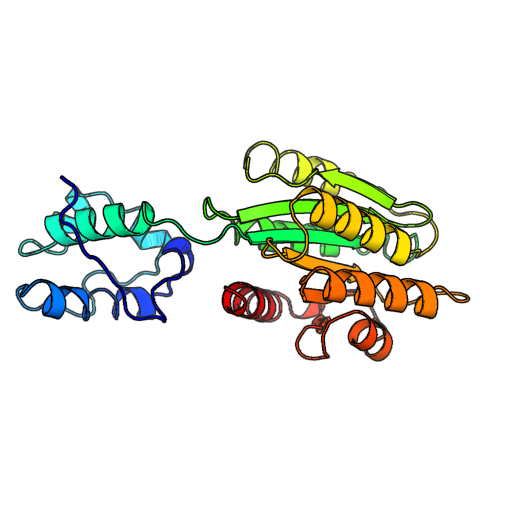1  e=8.143E-44  Homo sapiens
  8fzv-assembly1_A  TM=6.653E-01  e=3.017E-38  Homo sapiens

Sequence (260 aa):
HHHHSIRLPAHLRLLQPIYWSRDDVAQQWLKKWAENEFSLSPIDSNTFEMNGKALLLLTKEDFRYRSPHSGDELYELLQHILAQARTVVFDLYFVLDKSGSVANNWIEIYNFVQQLAERFVSPEMRLSFIVFSSQATIILPLTGDRGKISSKGLEDLKRVSPVGETYIHEGLKLANEQIQKAGGLKTSSSIIIALTDGKLDGLVPSYAEKEAKISRSLGASVYAVGVLDFEQAQLERIADSKEQVFPVKGGFQALLKGIINSILAQS